Protein AF-A0A1G3T162-F1 (afdb_monomer)

Foldseek 3Di:
DVLVVLLVVLLVVLLVVLLVCLVVDDADPVLCCLCVHDDAPLNVQLVVLCVVVNPDSCSNQVSLLVLLSLLLVLQLLLLVVQDPDSVLSSVLSNLQSPFQQSSCSSRHSDLLSVLLNLVSVLSSCCVPPNLVSLVCLVVNLRHDLLCLLLLVLQLVVCVVVVPVSSNVSSVVSNVVSCVVPPDPQDDAQDQQLVVLLVVLCNRNPVLRSVLLVVLLVVCVVVVVDDSLSSSLVSLVVVQNVSNRGDDGPSSSSVSSSSSCSSSSSSVLCVVQVVDDPVVNVVVVCSVVVD

pLDDT: mean 91.35, std 11.3, range [39.44, 98.75]

Nearest PDB structures (foldseek):
  6p2r-assembly1_A  TM=5.189E-01  e=2.255E-01  Saccharomyces cerevisiae W303

Structure (mmCIF, N/CA/C/O backbone):
data_AF-A0A1G3T162-F1
#
_entry.id   AF-A0A1G3T162-F1
#
loop_
_atom_site.group_PDB
_atom_site.id
_atom_site.type_symbol
_atom_site.label_atom_id
_atom_site.label_alt_id
_atom_site.label_comp_id
_atom_site.label_asym_id
_atom_site.label_entity_id
_atom_site.label_seq_id
_atom_site.pdbx_PDB_ins_code
_atom_site.Cartn_x
_atom_site.Cartn_y
_atom_site.Cartn_z
_atom_site.occupancy
_atom_site.B_iso_or_equiv
_atom_site.auth_seq_id
_atom_site.auth_comp_id
_atom_site.auth_asym_id
_atom_site.auth_atom_id
_atom_site.pdbx_PDB_model_num
ATOM 1 N N . MET A 1 1 ? -21.144 15.070 -3.870 1.00 70.62 1 MET A N 1
ATOM 2 C CA . MET A 1 1 ? -20.733 15.244 -5.290 1.00 70.62 1 MET A CA 1
ATOM 3 C C . MET A 1 1 ? -19.394 15.955 -5.385 1.00 70.62 1 MET A C 1
ATOM 5 O O . MET A 1 1 ? -18.506 15.427 -6.039 1.00 70.62 1 MET A O 1
ATOM 9 N N . ARG A 1 2 ? -19.216 17.078 -4.678 1.00 90.44 2 ARG A N 1
ATOM 10 C CA . ARG A 1 2 ? -17.951 17.824 -4.607 1.00 90.44 2 ARG A CA 1
ATOM 11 C C . ARG A 1 2 ? -16.734 16.952 -4.274 1.00 90.44 2 ARG A C 1
ATOM 13 O O . ARG A 1 2 ? -15.713 17.057 -4.932 1.00 90.44 2 ARG A O 1
ATOM 20 N N . GLU A 1 3 ? -16.851 16.053 -3.304 1.00 89.00 3 GLU A N 1
ATOM 21 C CA . GLU A 1 3 ? -15.740 15.223 -2.826 1.00 89.00 3 GLU A CA 1
ATOM 22 C C . GLU A 1 3 ? -15.302 14.190 -3.873 1.00 89.00 3 GLU A C 1
ATOM 24 O O . GLU A 1 3 ? -14.113 13.947 -4.031 1.00 89.00 3 GLU A O 1
ATOM 29 N N . LYS A 1 4 ? -16.244 13.639 -4.650 1.00 90.75 4 LYS A N 1
ATOM 30 C CA . LYS A 1 4 ? -15.926 12.744 -5.774 1.00 90.75 4 LYS A CA 1
ATOM 31 C C . LYS A 1 4 ? -15.199 13.493 -6.892 1.00 90.75 4 LYS A C 1
ATOM 33 O O . LYS A 1 4 ? -14.240 12.968 -7.435 1.00 90.75 4 LYS A O 1
ATOM 38 N N . VAL A 1 5 ? -15.622 14.725 -7.191 1.00 93.75 5 VAL A N 1
ATOM 39 C CA . VAL A 1 5 ? -14.946 15.587 -8.175 1.00 93.75 5 VAL A CA 1
ATOM 40 C C . VAL A 1 5 ? -13.524 15.909 -7.718 1.00 93.75 5 VAL A C 1
ATOM 42 O O . VAL A 1 5 ? -12.590 15.755 -8.494 1.00 93.75 5 VAL A O 1
ATOM 45 N N . LEU A 1 6 ? -13.338 16.281 -6.447 1.00 95.12 6 LEU A N 1
ATOM 46 C CA . LEU A 1 6 ? -12.007 16.518 -5.882 1.00 95.12 6 LEU A CA 1
ATOM 47 C C . LEU A 1 6 ? -11.124 15.267 -5.948 1.00 95.12 6 LEU A C 1
ATOM 49 O O . LEU A 1 6 ? -9.958 15.376 -6.305 1.00 95.12 6 LEU A O 1
ATOM 53 N N . PHE A 1 7 ? -11.674 14.086 -5.660 1.00 95.75 7 PHE A N 1
ATOM 54 C CA . PHE A 1 7 ? -10.942 12.828 -5.806 1.00 95.75 7 PHE A CA 1
ATOM 55 C C . PHE A 1 7 ? -10.482 12.591 -7.250 1.00 95.75 7 PHE A C 1
ATOM 57 O O . PHE A 1 7 ? -9.310 12.301 -7.479 1.00 95.75 7 PHE A O 1
ATOM 64 N N . SER A 1 8 ? -11.378 12.778 -8.226 1.00 95.50 8 SER A N 1
ATOM 65 C CA . SER A 1 8 ? -11.040 12.670 -9.650 1.00 95.50 8 SER A CA 1
ATOM 66 C C . SER A 1 8 ? -9.969 13.679 -10.069 1.00 95.50 8 SER A C 1
ATOM 68 O O . SER A 1 8 ? -9.093 13.333 -10.853 1.00 95.50 8 SER A O 1
ATOM 70 N N . ILE A 1 9 ? -10.002 14.902 -9.528 1.00 95.88 9 ILE A N 1
ATOM 71 C CA . ILE A 1 9 ? -8.973 15.921 -9.776 1.00 95.88 9 ILE A CA 1
ATOM 72 C C . ILE A 1 9 ? -7.623 15.478 -9.198 1.00 95.88 9 ILE A C 1
ATOM 74 O O . ILE A 1 9 ? -6.621 15.575 -9.897 1.00 95.88 9 ILE A O 1
ATOM 78 N N . ILE A 1 10 ? -7.585 14.958 -7.964 1.00 95.50 10 ILE A N 1
ATOM 79 C CA . ILE A 1 10 ? -6.348 14.455 -7.339 1.00 95.50 10 ILE A CA 1
ATOM 80 C C . ILE A 1 10 ? -5.731 13.344 -8.195 1.00 95.50 10 ILE A C 1
ATOM 82 O O . ILE A 1 10 ? -4.548 13.414 -8.522 1.00 95.50 10 ILE A O 1
ATOM 86 N N . ILE A 1 11 ? -6.535 12.358 -8.602 1.00 96.69 11 ILE A N 1
ATOM 87 C CA . ILE A 1 11 ? -6.085 11.265 -9.474 1.00 96.69 11 ILE A CA 1
ATOM 88 C C . ILE A 1 11 ? -5.614 11.793 -10.831 1.00 96.69 11 ILE A C 1
ATOM 90 O O . ILE A 1 11 ? -4.551 11.396 -11.296 1.00 96.69 11 ILE A O 1
ATOM 94 N N . GLY A 1 12 ? -6.372 12.696 -11.459 1.00 97.06 12 GLY A N 1
ATOM 95 C CA . GLY A 1 12 ? -6.036 13.247 -12.771 1.00 97.06 12 GLY A CA 1
ATOM 96 C C . GLY A 1 12 ? -4.735 14.048 -12.755 1.00 97.06 12 GLY A C 1
ATOM 97 O O . GLY A 1 12 ? -3.873 13.835 -13.603 1.00 97.06 12 GLY A O 1
ATOM 98 N N . ILE A 1 13 ? -4.553 14.919 -11.758 1.00 96.81 13 ILE A N 1
ATOM 99 C CA . ILE A 1 13 ? -3.304 15.670 -11.574 1.00 96.81 13 ILE A CA 1
ATOM 100 C C . ILE A 1 13 ? -2.146 14.710 -11.308 1.00 96.81 13 ILE A C 1
ATOM 102 O O . ILE A 1 13 ? -1.091 14.850 -11.920 1.00 96.81 13 ILE A O 1
ATOM 106 N N . ASN A 1 14 ? -2.330 13.717 -10.434 1.00 97.31 14 ASN A N 1
ATOM 107 C CA . ASN A 1 14 ? -1.278 12.752 -10.143 1.00 97.31 14 ASN A CA 1
ATOM 108 C C . ASN A 1 14 ? -0.879 11.941 -11.378 1.00 97.31 14 ASN A C 1
ATOM 110 O O . ASN A 1 14 ? 0.310 11.805 -11.645 1.00 97.31 14 ASN A O 1
ATOM 114 N N . PHE A 1 15 ? -1.850 11.477 -12.162 1.00 97.44 15 PHE A N 1
ATOM 115 C CA . PHE A 1 15 ? -1.602 10.797 -13.428 1.00 97.44 15 PHE A CA 1
ATOM 116 C C . PHE A 1 15 ? -0.780 11.661 -14.392 1.00 97.44 15 PHE A C 1
ATOM 118 O O . PHE A 1 15 ? 0.225 11.194 -14.923 1.00 97.44 15 PHE A O 1
ATOM 125 N N . LEU A 1 16 ? -1.151 12.934 -14.569 1.00 96.62 16 LEU A N 1
ATOM 126 C CA . LEU A 1 16 ? -0.404 13.861 -15.424 1.00 96.62 16 LEU A CA 1
ATOM 127 C C . LEU A 1 16 ? 1.028 14.077 -14.922 1.00 96.62 16 LEU A C 1
ATOM 129 O O . LEU A 1 16 ? 1.960 14.043 -15.720 1.00 96.62 16 LEU A O 1
ATOM 133 N N . ILE A 1 17 ? 1.220 14.254 -13.612 1.00 95.62 17 ILE A N 1
ATOM 134 C CA . ILE A 1 17 ? 2.557 14.393 -13.016 1.00 95.62 17 ILE A CA 1
ATOM 135 C C . ILE A 1 17 ? 3.400 13.142 -13.287 1.00 95.62 17 ILE A C 1
ATOM 137 O O . ILE A 1 17 ? 4.549 13.271 -13.703 1.00 95.62 17 ILE A O 1
ATOM 141 N N . LEU A 1 18 ? 2.837 11.945 -13.095 1.00 96.38 18 LEU A N 1
ATOM 142 C CA . LEU A 1 18 ? 3.544 10.689 -13.347 1.00 96.38 18 LEU A CA 1
ATOM 143 C C . LEU A 1 18 ? 3.932 10.550 -14.825 1.00 96.38 18 LEU A C 1
ATOM 145 O O . LEU A 1 18 ? 5.074 10.211 -15.115 1.00 96.38 18 LEU A O 1
ATOM 149 N N . LEU A 1 19 ? 3.037 10.891 -15.759 1.00 95.12 19 LEU A N 1
ATOM 150 C CA . LEU A 1 19 ? 3.347 10.875 -17.193 1.00 95.12 19 LEU A CA 1
ATOM 151 C C . LEU A 1 19 ? 4.474 11.841 -17.575 1.00 95.12 19 LEU A C 1
ATOM 153 O O . LEU A 1 19 ? 5.303 11.513 -18.424 1.00 95.12 19 LEU A O 1
ATOM 157 N N . LEU A 1 20 ? 4.514 13.027 -16.964 1.00 94.56 20 LEU A N 1
ATOM 158 C CA . LEU A 1 20 ? 5.577 14.003 -17.208 1.00 94.56 20 LEU A CA 1
ATOM 159 C C . LEU A 1 20 ? 6.932 13.513 -16.679 1.00 94.56 20 LEU A C 1
ATOM 161 O O . LEU A 1 20 ? 7.959 13.781 -17.296 1.00 94.56 20 LEU A O 1
ATOM 165 N N . GLN A 1 21 ? 6.945 12.761 -15.574 1.00 94.62 21 GLN A N 1
ATOM 166 C CA . GLN A 1 21 ? 8.178 12.242 -14.973 1.00 94.62 21 GLN A CA 1
ATOM 167 C C . GLN A 1 21 ? 8.829 11.104 -15.775 1.00 94.62 21 GLN A C 1
ATOM 169 O O . GLN A 1 21 ? 10.029 10.882 -15.624 1.00 94.62 21 GLN A O 1
ATOM 174 N N . ILE A 1 22 ? 8.094 10.433 -16.671 1.00 93.94 22 ILE A N 1
ATOM 175 C CA . ILE A 1 22 ? 8.632 9.347 -17.513 1.00 93.94 22 ILE A CA 1
ATOM 176 C C . ILE A 1 22 ? 9.827 9.816 -18.352 1.00 93.94 22 ILE A C 1
ATOM 178 O O . ILE A 1 22 ? 10.798 9.080 -18.486 1.00 93.94 22 ILE A O 1
ATOM 182 N N . GLN A 1 23 ? 9.794 11.048 -18.869 1.00 85.62 23 GLN A N 1
ATOM 183 C CA . GLN A 1 23 ? 10.818 11.566 -19.790 1.00 85.62 23 GLN A CA 1
ATOM 184 C C . GLN A 1 23 ? 12.228 11.626 -19.183 1.00 85.62 23 GLN A C 1
ATOM 186 O O . GLN A 1 23 ? 13.209 11.685 -19.919 1.00 85.62 23 GLN A O 1
ATOM 191 N N . GLY A 1 24 ? 12.341 11.628 -17.852 1.00 81.38 24 GLY A N 1
ATOM 192 C CA . GLY A 1 24 ? 13.623 11.658 -17.147 1.00 81.38 24 GLY A CA 1
ATOM 193 C C . GLY A 1 24 ? 14.178 10.282 -16.769 1.00 81.38 24 GLY A C 1
ATOM 194 O O . GLY A 1 24 ? 15.228 10.227 -16.131 1.00 81.38 24 GLY A O 1
ATOM 195 N N . LEU A 1 25 ? 13.487 9.185 -17.097 1.00 86.62 25 LEU A N 1
ATOM 196 C CA . LEU A 1 25 ? 13.787 7.852 -16.570 1.00 86.62 25 LEU A CA 1
ATOM 197 C C . LEU A 1 25 ? 14.200 6.881 -17.676 1.00 86.62 25 LEU A C 1
ATOM 199 O O . LEU A 1 25 ? 13.361 6.389 -18.423 1.00 86.62 25 LEU A O 1
ATOM 203 N N . SER A 1 26 ? 15.485 6.531 -17.701 1.00 85.44 26 SER A N 1
ATOM 204 C CA . SER A 1 26 ? 15.980 5.403 -18.497 1.00 85.44 26 SER A CA 1
ATOM 205 C C . SER A 1 26 ? 15.708 4.067 -17.801 1.00 85.44 26 SER A C 1
ATOM 207 O O . SER A 1 26 ? 15.474 4.026 -16.591 1.00 85.44 26 SER A O 1
ATOM 209 N N . ILE A 1 27 ? 15.724 2.973 -18.568 1.00 88.38 27 ILE A N 1
ATOM 210 C CA . ILE A 1 27 ? 15.566 1.622 -18.023 1.00 88.38 27 ILE A CA 1
ATOM 211 C C . ILE A 1 27 ? 16.782 1.232 -17.170 1.00 88.38 27 ILE A C 1
ATOM 213 O O . ILE A 1 27 ? 17.927 1.245 -17.631 1.00 88.38 27 ILE A O 1
ATOM 217 N N . GLY A 1 28 ? 16.531 0.887 -15.910 1.00 88.88 28 GLY A N 1
ATOM 218 C C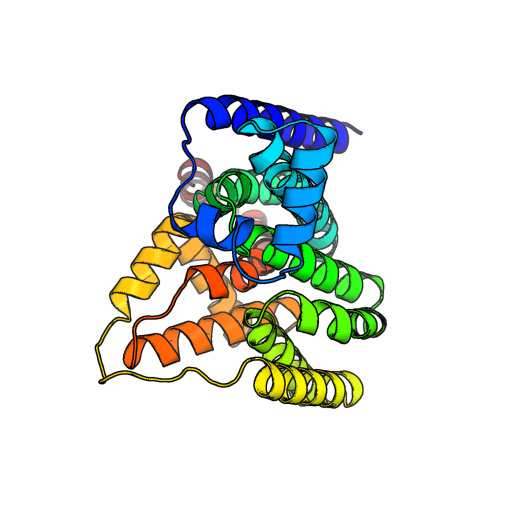A . GLY A 1 28 ? 17.550 0.391 -14.990 1.00 88.88 28 GLY A CA 1
ATOM 219 C C . GLY A 1 28 ? 17.873 -1.092 -15.192 1.00 88.88 28 GLY A C 1
ATOM 220 O O . GLY A 1 28 ? 17.107 -1.847 -15.787 1.00 88.88 28 GLY A O 1
ATOM 221 N N . TYR A 1 29 ? 18.994 -1.540 -14.621 1.00 90.69 29 TYR A N 1
ATOM 222 C CA . TYR A 1 29 ? 19.400 -2.952 -14.660 1.00 90.69 29 TYR A CA 1
ATOM 223 C C . TYR A 1 29 ? 18.341 -3.892 -14.057 1.00 90.69 29 TYR A C 1
ATOM 225 O O . TYR A 1 29 ? 17.996 -4.897 -14.668 1.00 90.69 29 TYR A O 1
ATOM 233 N N . HIS A 1 30 ? 17.778 -3.539 -12.896 1.00 89.62 30 HIS A N 1
ATOM 234 C CA . HIS A 1 30 ? 16.724 -4.324 -12.231 1.00 89.62 30 HIS A CA 1
ATOM 235 C C . HIS A 1 30 ? 15.448 -4.425 -13.079 1.00 89.62 30 HIS A C 1
ATOM 237 O O . HIS A 1 30 ? 14.881 -5.500 -13.244 1.00 89.62 30 HIS A O 1
ATOM 243 N N . GLU A 1 31 ? 15.040 -3.318 -13.701 1.00 92.44 31 GLU A N 1
ATOM 244 C CA . GLU A 1 31 ? 13.872 -3.275 -14.589 1.00 92.44 31 GLU A CA 1
ATOM 245 C C . GLU A 1 31 ? 14.080 -4.163 -15.823 1.00 92.44 31 GLU A C 1
ATOM 247 O O . GLU A 1 31 ? 13.175 -4.882 -16.246 1.00 92.44 31 GLU A O 1
ATOM 252 N N . ALA A 1 32 ? 15.298 -4.158 -16.374 1.00 92.19 32 ALA A N 1
ATOM 253 C CA . ALA A 1 32 ? 15.676 -5.028 -17.479 1.00 92.19 32 ALA A CA 1
ATOM 254 C C . ALA A 1 32 ? 15.670 -6.511 -17.075 1.00 92.19 32 ALA A C 1
ATOM 256 O O . ALA A 1 32 ? 15.249 -7.346 -17.872 1.00 92.19 32 ALA A O 1
ATOM 257 N N . GLN A 1 33 ? 16.078 -6.853 -15.849 1.00 93.44 33 GLN A N 1
ATOM 258 C CA . GLN A 1 33 ? 15.981 -8.227 -15.345 1.00 93.44 33 GLN A CA 1
ATOM 259 C C . GLN A 1 33 ? 14.529 -8.697 -15.228 1.00 93.44 33 GLN A C 1
ATOM 261 O O . GLN A 1 33 ? 14.240 -9.834 -15.583 1.00 93.44 33 GLN A O 1
ATOM 266 N N . ILE A 1 34 ? 13.606 -7.833 -14.798 1.00 93.00 34 ILE A N 1
ATOM 267 C CA . ILE A 1 34 ? 12.173 -8.165 -14.766 1.00 93.00 34 ILE A CA 1
ATOM 268 C C . ILE A 1 34 ? 11.628 -8.338 -16.187 1.00 93.00 34 ILE A C 1
ATOM 270 O O . ILE A 1 34 ? 10.847 -9.251 -16.444 1.00 93.00 34 ILE A O 1
ATOM 274 N N . LEU A 1 35 ? 12.032 -7.472 -17.118 1.00 93.38 35 LEU A N 1
ATOM 275 C CA . LEU A 1 35 ? 11.518 -7.488 -18.485 1.00 93.38 35 LEU A CA 1
ATOM 276 C C . LEU A 1 35 ? 12.034 -8.680 -19.306 1.00 93.38 35 LEU A C 1
ATOM 278 O O . LEU A 1 35 ? 11.253 -9.321 -20.008 1.00 93.38 35 LEU A O 1
ATOM 282 N N . TYR A 1 36 ? 13.332 -8.974 -19.227 1.00 93.00 36 TYR A N 1
ATOM 283 C CA . TYR A 1 36 ? 14.006 -9.976 -20.063 1.00 93.00 36 TYR A CA 1
ATOM 284 C C . TYR A 1 36 ? 14.337 -11.285 -19.334 1.00 93.00 36 TYR A C 1
ATOM 286 O O . TYR A 1 36 ? 14.863 -12.203 -19.960 1.00 93.00 36 TYR A O 1
ATOM 294 N N . GLY A 1 37 ? 14.079 -11.360 -18.029 1.00 91.88 37 GLY A N 1
ATOM 295 C CA . GLY A 1 37 ? 14.325 -12.546 -17.216 1.00 91.88 37 GLY A CA 1
ATOM 296 C C . GLY A 1 37 ? 13.172 -13.547 -17.238 1.00 91.88 37 GLY A C 1
ATOM 297 O O . GLY A 1 37 ? 12.435 -13.673 -18.220 1.00 91.88 37 GLY A O 1
ATOM 298 N N . ASP A 1 38 ? 13.044 -14.271 -16.128 1.00 89.75 38 ASP A N 1
ATOM 299 C CA . ASP A 1 38 ? 12.064 -15.339 -15.964 1.00 89.75 38 ASP A CA 1
ATOM 300 C C . ASP A 1 38 ? 10.622 -14.825 -15.930 1.00 89.75 38 ASP A C 1
ATOM 302 O O . ASP A 1 38 ? 10.337 -13.679 -15.565 1.00 89.75 38 ASP A O 1
ATOM 306 N N . PHE A 1 39 ? 9.698 -15.730 -16.263 1.00 92.25 39 PHE A N 1
ATOM 307 C CA . PHE A 1 39 ? 8.272 -15.451 -16.216 1.00 92.25 39 PHE A CA 1
ATOM 308 C C . PHE A 1 39 ? 7.839 -14.960 -14.834 1.00 92.25 39 PHE A C 1
ATOM 310 O O . PHE A 1 39 ? 7.953 -15.669 -13.835 1.00 92.25 39 PHE A O 1
ATOM 317 N N . SER A 1 40 ? 7.248 -13.768 -14.808 1.00 92.00 40 SER A N 1
ATOM 318 C CA . SER A 1 40 ? 6.535 -13.240 -13.650 1.00 92.00 40 SER A CA 1
ATOM 319 C C . SER A 1 40 ? 5.215 -12.597 -14.083 1.00 92.00 40 SER A C 1
ATOM 321 O O . SER A 1 40 ? 5.102 -12.106 -15.213 1.00 92.00 40 SER A O 1
ATOM 323 N N . PRO A 1 41 ? 4.201 -12.537 -13.199 1.00 93.75 41 PRO A N 1
ATOM 324 C CA . PRO A 1 41 ? 2.957 -11.832 -13.502 1.00 93.75 41 PRO A CA 1
ATOM 325 C C . PRO A 1 41 ? 3.186 -10.371 -13.910 1.00 93.75 41 PRO A C 1
ATOM 327 O O . PRO A 1 41 ? 2.500 -9.862 -14.797 1.00 93.75 41 PRO A O 1
ATOM 330 N N . LEU A 1 42 ? 4.183 -9.710 -13.313 1.00 95.00 42 LEU A N 1
ATOM 331 C CA . LEU A 1 42 ? 4.569 -8.355 -13.690 1.00 95.00 42 LEU A CA 1
ATOM 332 C C . LEU A 1 42 ? 5.175 -8.300 -15.100 1.00 95.00 42 LEU A C 1
ATOM 334 O O . LEU A 1 42 ? 4.748 -7.471 -15.905 1.00 95.00 42 LEU A O 1
ATOM 338 N N . GLN A 1 43 ? 6.109 -9.198 -15.434 1.00 95.56 43 GLN A N 1
ATOM 339 C CA . GLN A 1 43 ? 6.681 -9.277 -16.783 1.00 95.56 43 GLN A CA 1
ATOM 340 C C . GLN A 1 43 ? 5.587 -9.481 -17.837 1.00 95.56 43 GLN A C 1
ATOM 342 O O . GLN A 1 43 ? 5.608 -8.831 -18.883 1.00 95.56 43 GLN A O 1
ATOM 347 N N . PHE A 1 44 ? 4.600 -10.338 -17.568 1.00 95.38 44 PHE A N 1
ATOM 348 C CA . PHE A 1 44 ? 3.480 -10.559 -18.483 1.00 95.38 44 PHE A CA 1
ATOM 349 C C . PHE A 1 44 ? 2.664 -9.278 -18.734 1.00 95.38 44 PHE A C 1
ATOM 351 O O . PHE A 1 44 ? 2.345 -8.959 -19.882 1.00 95.38 44 PHE A O 1
ATOM 358 N N . LEU A 1 45 ? 2.368 -8.504 -17.683 1.00 95.94 45 LEU A N 1
ATOM 359 C CA . LEU A 1 45 ? 1.664 -7.221 -17.813 1.00 95.94 45 LEU A CA 1
ATOM 360 C C . LEU A 1 45 ? 2.464 -6.211 -18.647 1.00 95.94 45 LEU A C 1
ATOM 362 O O . LEU A 1 45 ? 1.909 -5.535 -19.516 1.00 95.94 45 LEU A O 1
ATOM 366 N N . ILE A 1 46 ? 3.770 -6.127 -18.404 1.00 96.00 46 ILE A N 1
ATOM 367 C CA . ILE A 1 46 ? 4.651 -5.172 -19.078 1.00 96.00 46 ILE A CA 1
ATOM 368 C C . ILE A 1 46 ? 4.870 -5.551 -20.540 1.00 96.00 46 ILE A C 1
ATOM 370 O O . ILE A 1 46 ? 4.705 -4.712 -21.424 1.00 96.00 46 ILE A O 1
ATOM 374 N N . SER A 1 47 ? 5.195 -6.813 -20.814 1.00 95.69 47 SER A N 1
ATOM 375 C CA . SER A 1 47 ? 5.380 -7.319 -22.179 1.00 95.69 47 SER A CA 1
ATOM 376 C C . SER A 1 47 ? 4.114 -7.159 -23.020 1.00 95.69 47 SER A C 1
ATOM 378 O O . SER A 1 47 ? 4.204 -6.752 -24.177 1.00 95.69 47 SER A O 1
ATOM 380 N N . SER A 1 48 ? 2.933 -7.365 -22.426 1.00 95.69 48 SER A N 1
ATOM 381 C CA . SER A 1 48 ? 1.651 -7.076 -23.078 1.00 95.69 48 SER A CA 1
ATOM 382 C C . SER A 1 48 ? 1.529 -5.596 -23.452 1.00 95.69 48 SER A C 1
ATOM 384 O O . SER A 1 48 ? 1.159 -5.269 -24.577 1.00 95.69 48 SER A O 1
ATOM 386 N N . SER A 1 49 ? 1.887 -4.685 -22.544 1.00 96.81 49 SER A N 1
ATOM 387 C CA . SER A 1 49 ? 1.871 -3.243 -22.820 1.00 96.81 49 SER A CA 1
ATOM 388 C C . SER A 1 49 ? 2.830 -2.853 -23.947 1.00 96.81 49 SER A C 1
ATOM 390 O O . SER A 1 49 ? 2.430 -2.166 -24.886 1.00 96.81 49 SER A O 1
ATOM 392 N N . LEU A 1 50 ? 4.068 -3.351 -23.918 1.00 96.25 50 LEU A N 1
ATOM 393 C CA . LEU A 1 50 ? 5.061 -3.108 -24.972 1.00 96.25 50 LEU A CA 1
ATOM 394 C C . LEU A 1 50 ? 4.628 -3.687 -26.325 1.00 96.25 50 LEU A C 1
ATOM 396 O O . LEU A 1 50 ? 4.921 -3.103 -27.368 1.00 96.25 50 LEU A O 1
ATOM 400 N N . HIS A 1 51 ? 3.903 -4.807 -26.323 1.00 96.31 51 HIS A N 1
ATOM 401 C CA . HIS A 1 51 ? 3.349 -5.393 -27.540 1.00 96.31 51 HIS A CA 1
ATOM 402 C C . HIS A 1 51 ? 2.290 -4.487 -28.189 1.00 96.31 51 HIS A C 1
ATOM 404 O O . HIS A 1 51 ? 2.318 -4.297 -29.403 1.00 96.31 51 HIS A O 1
ATOM 410 N N . PHE A 1 52 ? 1.388 -3.894 -27.399 1.00 96.06 52 PHE A N 1
ATOM 411 C CA . PHE A 1 52 ? 0.309 -3.044 -27.923 1.00 96.06 52 PHE A CA 1
ATOM 412 C C . PHE A 1 52 ? 0.730 -1.595 -28.203 1.00 96.06 52 PHE A C 1
ATOM 414 O O . PHE A 1 52 ? 0.251 -0.998 -29.166 1.00 96.06 52 PHE A O 1
ATOM 421 N N . PHE A 1 53 ? 1.603 -1.018 -27.373 1.00 94.88 53 PHE A N 1
ATOM 422 C CA . PHE A 1 53 ? 1.973 0.405 -27.424 1.00 94.88 53 PHE A CA 1
ATOM 423 C C . PHE A 1 53 ? 3.387 0.660 -27.974 1.00 94.88 53 PHE A C 1
ATOM 425 O O . PHE A 1 53 ? 3.807 1.815 -28.084 1.00 94.88 53 PHE A O 1
ATOM 432 N N . GLY A 1 54 ? 4.109 -0.397 -28.351 1.00 93.75 54 GLY A N 1
ATOM 433 C CA . GLY A 1 54 ? 5.463 -0.336 -28.897 1.00 93.75 54 GLY A CA 1
ATOM 434 C C . GLY A 1 54 ? 6.560 -0.268 -27.831 1.00 93.75 54 GLY A C 1
ATOM 435 O O . GLY A 1 54 ? 6.309 -0.134 -26.638 1.00 93.75 54 GLY A O 1
ATOM 436 N N . GLN A 1 55 ? 7.813 -0.351 -28.282 1.00 91.75 55 GLN A N 1
ATOM 437 C CA . GLN A 1 55 ? 8.997 -0.340 -27.418 1.00 91.75 55 GLN A CA 1
ATOM 438 C C . GLN A 1 55 ? 9.401 1.100 -27.072 1.00 91.75 55 GLN A C 1
ATOM 440 O O . GLN A 1 55 ? 10.187 1.721 -27.785 1.00 91.75 55 GLN A O 1
ATOM 445 N N . ASN A 1 56 ? 8.817 1.659 -26.013 1.00 92.69 56 ASN A N 1
ATOM 446 C CA . ASN A 1 56 ? 9.140 2.996 -25.506 1.00 92.69 56 ASN A CA 1
ATOM 447 C C . ASN A 1 56 ? 8.913 3.095 -23.985 1.00 92.69 56 ASN A C 1
ATOM 449 O O . ASN A 1 56 ? 8.204 2.274 -23.399 1.00 92.69 56 ASN A O 1
ATOM 453 N N . ASP A 1 57 ? 9.482 4.127 -23.355 1.00 92.44 57 ASP A N 1
ATOM 45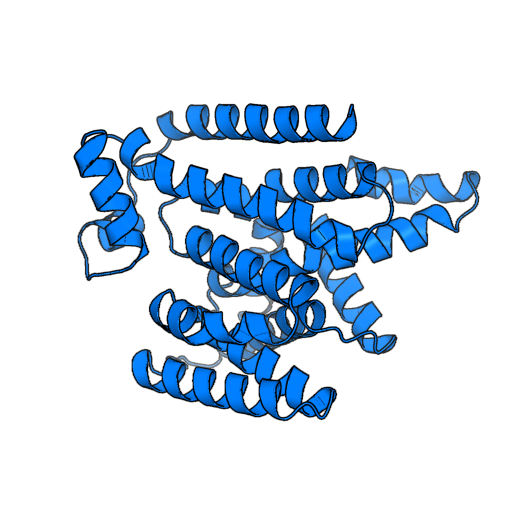4 C CA . ASP A 1 57 ? 9.434 4.309 -21.894 1.00 92.44 57 ASP A CA 1
ATOM 455 C C . ASP A 1 57 ? 8.009 4.510 -21.359 1.00 92.44 57 ASP A C 1
ATOM 457 O O . ASP A 1 57 ? 7.694 4.108 -20.238 1.00 92.44 57 ASP A O 1
ATOM 461 N N . TYR A 1 58 ? 7.110 5.082 -22.166 1.00 93.88 58 TYR A N 1
ATOM 462 C CA . TYR A 1 58 ? 5.703 5.217 -21.791 1.00 93.88 58 TYR A CA 1
ATOM 463 C C . TYR A 1 58 ? 5.022 3.851 -21.725 1.00 93.88 58 TYR A C 1
ATOM 465 O O . TYR A 1 58 ? 4.422 3.515 -20.708 1.00 93.88 58 TYR A O 1
ATOM 473 N N . ALA A 1 59 ? 5.152 3.037 -22.769 1.00 94.94 59 ALA A N 1
ATOM 474 C CA . ALA A 1 59 ? 4.588 1.693 -22.822 1.00 94.94 59 ALA A CA 1
ATOM 475 C C . ALA A 1 59 ? 5.135 0.788 -21.704 1.00 94.94 59 ALA A C 1
ATOM 477 O O . ALA A 1 59 ? 4.382 -0.012 -21.148 1.00 94.94 59 ALA A O 1
ATOM 478 N N . LEU A 1 60 ? 6.404 0.962 -21.323 1.00 94.88 60 LEU A N 1
ATOM 479 C CA . LEU A 1 60 ? 7.025 0.267 -20.193 1.00 94.88 60 LEU A CA 1
ATOM 480 C C . LEU A 1 60 ? 6.385 0.645 -18.844 1.00 94.88 60 LEU A C 1
ATOM 482 O O . LEU A 1 60 ? 6.152 -0.224 -18.004 1.00 94.88 60 LEU A O 1
ATOM 486 N N . ARG A 1 61 ? 6.091 1.936 -18.630 1.00 95.38 61 ARG A N 1
ATOM 487 C CA . ARG A 1 61 ? 5.691 2.487 -17.318 1.00 95.38 61 ARG A CA 1
ATOM 488 C C . ARG A 1 61 ? 4.184 2.656 -17.130 1.00 95.38 61 ARG A C 1
ATOM 490 O O . ARG A 1 61 ? 3.715 2.702 -15.995 1.00 95.38 61 ARG A O 1
ATOM 497 N N . VAL A 1 62 ? 3.397 2.693 -18.207 1.00 94.75 62 VAL A N 1
ATOM 498 C CA . VAL A 1 62 ? 1.925 2.765 -18.140 1.00 94.75 62 VAL A CA 1
ATOM 499 C C . VAL A 1 62 ? 1.321 1.657 -17.263 1.00 94.75 62 VAL A C 1
ATOM 501 O O . VAL A 1 62 ? 0.467 1.996 -16.445 1.00 94.75 62 VAL A O 1
ATOM 504 N N . PRO A 1 63 ? 1.756 0.380 -17.323 1.00 96.69 63 PRO A N 1
ATOM 505 C CA . PRO A 1 63 ? 1.268 -0.654 -16.408 1.00 96.69 63 PRO A CA 1
ATOM 506 C C . PRO A 1 63 ? 1.487 -0.304 -14.933 1.00 96.69 63 PRO A C 1
ATOM 508 O O . PRO A 1 63 ? 0.564 -0.449 -14.134 1.00 96.69 63 PRO A O 1
ATOM 511 N N . MET A 1 64 ? 2.664 0.226 -14.580 1.00 97.19 64 MET A N 1
ATOM 512 C CA . MET A 1 64 ? 2.984 0.640 -13.208 1.00 97.19 64 MET A CA 1
ATOM 513 C C . MET A 1 64 ? 2.098 1.798 -12.746 1.00 97.19 64 MET A C 1
ATOM 515 O O . MET A 1 64 ? 1.538 1.757 -11.650 1.00 97.19 64 MET A O 1
ATOM 519 N N . ILE A 1 65 ? 1.883 2.788 -13.615 1.00 97.69 65 ILE A N 1
ATOM 520 C CA . ILE A 1 65 ? 0.991 3.917 -13.332 1.00 97.69 65 ILE A CA 1
ATOM 521 C C . ILE A 1 65 ? -0.449 3.433 -13.159 1.00 97.69 65 ILE A C 1
ATOM 523 O O . ILE A 1 65 ? -1.127 3.857 -12.227 1.00 97.69 65 ILE A O 1
ATOM 527 N N . VAL A 1 66 ? -0.927 2.529 -14.016 1.00 97.69 66 VAL A N 1
ATOM 528 C CA . VAL A 1 66 ? -2.278 1.961 -13.913 1.00 97.69 66 VAL A CA 1
ATOM 529 C C . VAL A 1 66 ? -2.446 1.212 -12.592 1.00 97.69 66 VAL A C 1
ATOM 531 O O . VAL A 1 66 ? -3.430 1.456 -11.891 1.00 97.69 66 VAL A O 1
ATOM 534 N N . LEU A 1 67 ? -1.481 0.364 -12.216 1.00 98.25 67 LEU A N 1
ATOM 535 C CA . LEU A 1 67 ? -1.470 -0.306 -10.913 1.00 98.25 67 LEU A CA 1
ATOM 536 C C . LEU A 1 67 ? -1.556 0.726 -9.778 1.00 98.25 67 LEU A C 1
ATOM 538 O O . LEU A 1 67 ? -2.455 0.650 -8.942 1.00 98.25 67 LEU A O 1
ATOM 542 N N . HIS A 1 68 ? -0.713 1.754 -9.793 1.00 98.19 6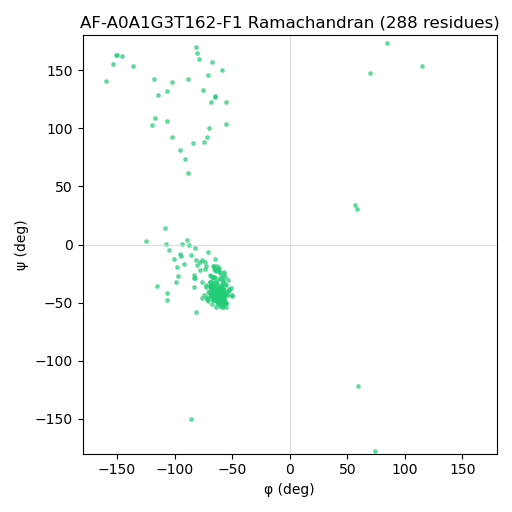8 HIS A N 1
ATOM 543 C CA . HIS A 1 68 ? -0.768 2.832 -8.804 1.00 98.19 68 HIS A CA 1
ATOM 544 C C . HIS A 1 68 ? -2.135 3.537 -8.753 1.00 98.19 68 HIS A C 1
ATOM 546 O O . HIS A 1 68 ? -2.705 3.726 -7.682 1.00 98.19 68 HIS A O 1
ATOM 552 N N . LEU A 1 69 ? -2.749 3.878 -9.886 1.00 98.25 69 LEU A N 1
ATOM 553 C CA . LEU A 1 69 ? -4.080 4.496 -9.865 1.00 98.25 69 LEU A CA 1
ATOM 554 C C . LEU A 1 69 ? -5.135 3.568 -9.240 1.00 98.25 69 LEU A C 1
ATOM 556 O O . LEU A 1 69 ? -5.986 4.027 -8.469 1.00 98.25 69 LEU A O 1
ATOM 560 N N . PHE A 1 70 ? -5.060 2.262 -9.510 1.00 98.38 70 PHE A N 1
ATOM 561 C CA . PHE A 1 70 ? -5.922 1.276 -8.861 1.00 98.38 70 PHE A CA 1
ATOM 562 C C . PHE A 1 70 ? -5.686 1.201 -7.349 1.00 98.38 70 PHE A C 1
ATOM 564 O O . PHE A 1 70 ? -6.664 1.137 -6.594 1.00 98.38 70 PHE A O 1
ATOM 571 N N . SER A 1 71 ? -4.438 1.261 -6.875 1.00 98.56 71 SER A N 1
ATOM 572 C CA . SER A 1 71 ? -4.161 1.261 -5.433 1.00 98.56 71 SER A CA 1
ATOM 573 C C . SER A 1 71 ? -4.720 2.511 -4.749 1.00 98.56 71 SER A C 1
ATOM 575 O O . SER A 1 71 ? -5.313 2.392 -3.675 1.00 98.56 71 SER A O 1
ATOM 577 N N . VAL A 1 72 ? -4.647 3.690 -5.379 1.00 98.50 72 VAL A N 1
ATOM 578 C CA . VAL A 1 72 ? -5.262 4.925 -4.851 1.00 98.50 72 VAL A CA 1
ATOM 579 C C . VAL A 1 72 ? -6.776 4.754 -4.684 1.00 98.50 72 VAL A C 1
ATOM 581 O O . VAL A 1 72 ? -7.336 5.096 -3.636 1.00 98.50 72 VAL A O 1
ATOM 584 N N . VAL A 1 73 ? -7.450 4.193 -5.693 1.00 98.44 73 VAL A N 1
ATOM 585 C CA . VAL A 1 73 ? -8.899 3.927 -5.652 1.00 98.44 73 VAL A CA 1
ATOM 586 C C . VAL A 1 73 ? -9.248 2.940 -4.539 1.00 98.44 73 VAL A C 1
ATOM 588 O O . VAL A 1 73 ? -10.177 3.193 -3.762 1.00 98.44 73 VAL A O 1
ATOM 591 N N . LEU A 1 74 ? -8.491 1.849 -4.419 1.00 98.69 74 LEU A N 1
ATOM 592 C CA . LEU A 1 74 ? -8.701 0.845 -3.379 1.00 98.69 74 LEU A CA 1
ATOM 593 C C . LEU A 1 74 ? -8.483 1.429 -1.982 1.00 98.69 74 LEU A C 1
ATOM 595 O O . LEU A 1 74 ? -9.338 1.246 -1.116 1.00 98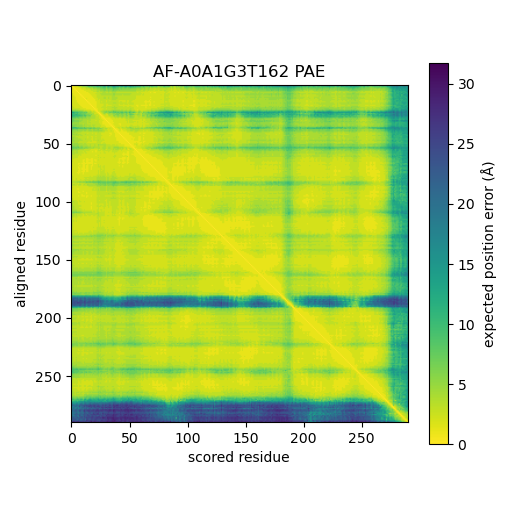.69 74 LEU A O 1
ATOM 599 N N . LEU A 1 75 ? -7.416 2.201 -1.761 1.00 98.50 75 LEU A N 1
ATOM 600 C CA . LEU A 1 75 ? -7.158 2.849 -0.473 1.00 98.50 75 LEU A CA 1
ATOM 601 C C . LEU A 1 75 ? -8.273 3.829 -0.098 1.00 98.50 75 LEU A C 1
ATOM 603 O O . LEU A 1 75 ? -8.744 3.840 1.045 1.00 98.50 75 LEU A O 1
ATOM 607 N N . TYR A 1 76 ? -8.747 4.626 -1.058 1.00 97.88 76 TYR A N 1
ATOM 608 C CA . TYR A 1 76 ? -9.875 5.531 -0.849 1.00 97.88 76 TYR A CA 1
ATOM 609 C C . TYR A 1 76 ? -11.158 4.770 -0.478 1.00 97.88 76 TYR A C 1
ATOM 611 O O . TYR A 1 76 ? -11.950 5.240 0.352 1.00 97.88 76 TYR A O 1
ATOM 619 N N . ALA A 1 77 ? -11.371 3.586 -1.059 1.00 97.88 77 ALA A N 1
ATOM 620 C CA . ALA A 1 77 ? -12.502 2.720 -0.746 1.00 97.88 77 ALA A CA 1
ATOM 621 C C . ALA A 1 77 ? -12.369 2.068 0.645 1.00 97.88 77 ALA A C 1
ATOM 623 O O . ALA A 1 77 ? -13.307 2.155 1.439 1.00 97.88 77 ALA A O 1
ATOM 624 N N . ILE A 1 78 ? -11.199 1.511 0.977 1.00 98.38 78 ILE A N 1
ATOM 625 C CA . ILE A 1 78 ? -10.855 0.957 2.302 1.00 98.38 78 ILE A CA 1
ATOM 626 C C . ILE A 1 78 ? -11.062 2.005 3.399 1.00 98.38 78 ILE A C 1
ATOM 628 O O . ILE A 1 78 ? -11.651 1.716 4.439 1.00 98.38 78 ILE A O 1
ATOM 632 N N . SER A 1 79 ? -10.646 3.249 3.145 1.00 97.31 79 SER A N 1
ATOM 633 C CA . SER A 1 79 ? -10.717 4.354 4.109 1.00 97.31 79 SER A CA 1
ATOM 634 C C . SER A 1 79 ? -12.131 4.625 4.629 1.00 97.31 79 SER A C 1
ATOM 636 O O . SER A 1 79 ? -12.284 5.116 5.746 1.00 97.31 79 SER A O 1
ATOM 638 N N . LYS A 1 80 ? -13.173 4.272 3.865 1.00 96.50 80 LYS A N 1
ATOM 639 C CA . LYS A 1 80 ? -14.578 4.414 4.283 1.00 96.50 80 LYS A CA 1
ATOM 640 C C . LYS A 1 80 ? -14.904 3.640 5.568 1.00 96.50 80 LYS A C 1
ATOM 642 O O . LYS A 1 80 ? -15.778 4.063 6.315 1.00 96.50 80 LYS A O 1
ATOM 647 N N . HIS A 1 81 ? -14.203 2.540 5.832 1.00 96.50 81 HIS A N 1
ATOM 648 C CA . HIS A 1 81 ? -14.404 1.718 7.032 1.00 96.50 81 HIS A CA 1
ATOM 649 C C . HIS A 1 81 ? -13.767 2.315 8.293 1.00 96.50 81 HIS A C 1
ATOM 651 O O . HIS A 1 81 ? -14.099 1.910 9.403 1.00 96.50 81 HIS A O 1
ATOM 657 N N . TYR A 1 82 ? -12.876 3.298 8.138 1.00 95.06 82 TYR A N 1
ATOM 658 C CA . TYR A 1 82 ? -12.061 3.829 9.233 1.00 95.06 82 TYR A CA 1
ATOM 659 C C . TYR A 1 82 ? -12.361 5.286 9.573 1.00 95.06 82 TYR A C 1
ATOM 661 O O . TYR A 1 82 ? -12.324 5.666 10.745 1.00 95.06 82 TYR A O 1
ATOM 669 N N . VAL A 1 83 ? -12.679 6.110 8.574 1.00 93.81 83 VAL A N 1
ATOM 670 C CA . VAL A 1 83 ? -12.971 7.534 8.768 1.00 93.81 83 VAL A CA 1
ATOM 671 C C . VAL A 1 83 ? -14.397 7.874 8.352 1.00 93.81 83 VAL A C 1
ATOM 673 O O . VAL A 1 83 ? -14.922 7.364 7.368 1.00 93.81 83 VAL A O 1
ATOM 676 N N . SER A 1 84 ? -15.027 8.770 9.112 1.00 88.50 84 SER A N 1
ATOM 677 C CA . SER A 1 84 ? -16.448 9.085 8.950 1.00 88.50 84 SER A CA 1
ATOM 678 C C . SER A 1 84 ? -16.749 10.109 7.857 1.00 88.50 84 SER A C 1
ATOM 680 O O . SER A 1 84 ? -17.842 10.081 7.298 1.00 88.50 84 SER A O 1
ATOM 682 N N . ARG A 1 85 ? -15.826 11.034 7.550 1.00 89.75 85 ARG A N 1
ATOM 683 C CA . ARG A 1 85 ? -16.061 12.078 6.539 1.00 89.75 85 ARG A CA 1
ATOM 684 C C . ARG A 1 85 ? -15.362 11.748 5.232 1.00 89.75 85 ARG A C 1
ATOM 686 O O . ARG A 1 85 ? -14.186 11.400 5.220 1.00 89.75 85 ARG A O 1
ATOM 693 N N . ASP A 1 86 ? -16.040 12.008 4.119 1.00 89.50 86 ASP A N 1
ATOM 694 C CA . ASP A 1 86 ? -15.443 11.873 2.786 1.00 89.50 86 ASP A CA 1
ATOM 695 C C . ASP A 1 86 ? -14.233 12.792 2.574 1.00 89.50 86 ASP A C 1
ATOM 697 O O . ASP A 1 86 ? -13.294 12.416 1.878 1.00 89.50 86 ASP A O 1
ATOM 701 N N . SER A 1 87 ? -14.198 13.953 3.239 1.00 90.19 87 SER A N 1
ATOM 702 C CA . SER A 1 87 ? -13.023 14.831 3.252 1.00 90.19 87 SER A CA 1
ATOM 703 C C . SER A 1 87 ? -11.787 14.153 3.842 1.00 90.19 87 SER A C 1
ATOM 705 O O . SER A 1 87 ? -10.684 14.366 3.361 1.00 90.19 87 SER A O 1
ATOM 707 N N . ASP A 1 88 ? -11.957 13.329 4.875 1.00 92.75 88 ASP A N 1
ATOM 708 C CA . ASP A 1 88 ? -10.849 12.642 5.545 1.00 92.75 88 ASP A CA 1
ATOM 709 C C . ASP A 1 88 ? -10.254 11.574 4.626 1.00 92.75 88 ASP A C 1
ATOM 711 O O . ASP A 1 88 ? -9.042 11.385 4.577 1.00 92.75 88 ASP A O 1
ATOM 715 N N . ARG A 1 89 ? -11.116 10.919 3.842 1.00 95.25 89 ARG A N 1
ATOM 716 C CA . ARG A 1 89 ? -10.717 9.943 2.823 1.00 95.25 89 ARG A CA 1
ATOM 717 C C . ARG A 1 89 ? -9.899 10.601 1.713 1.00 95.25 89 ARG A C 1
ATOM 719 O O . ARG A 1 89 ? -8.931 10.007 1.251 1.00 95.25 89 ARG A O 1
ATOM 726 N N . LEU A 1 90 ? -10.256 11.828 1.318 1.00 95.50 90 LEU A N 1
ATOM 727 C CA . LEU A 1 90 ? -9.463 12.618 0.367 1.00 95.50 90 LEU A CA 1
ATOM 728 C C . LEU A 1 90 ? -8.075 12.936 0.920 1.00 95.50 90 LEU A C 1
ATOM 730 O O . LEU A 1 90 ? -7.101 12.817 0.188 1.00 95.50 90 LEU A O 1
ATOM 734 N N . TRP A 1 91 ? -7.975 13.282 2.206 1.00 93.25 91 TRP A N 1
ATOM 735 C CA . TRP A 1 91 ? -6.682 13.516 2.851 1.00 93.25 91 TRP A CA 1
ATOM 736 C C . TRP A 1 91 ? -5.812 12.262 2.894 1.00 93.25 91 TRP A C 1
ATOM 738 O O . TRP A 1 91 ? -4.621 12.356 2.625 1.00 93.25 91 TRP A O 1
ATOM 748 N N . ILE A 1 92 ? -6.393 11.089 3.163 1.00 96.25 92 ILE A N 1
ATOM 749 C CA . ILE A 1 92 ? -5.655 9.816 3.121 1.00 96.25 92 ILE A CA 1
ATOM 750 C C . ILE A 1 92 ? -5.115 9.552 1.712 1.00 96.25 92 ILE A C 1
ATOM 752 O O . ILE A 1 92 ? -3.937 9.240 1.561 1.00 96.25 92 ILE A O 1
ATOM 756 N N . ALA A 1 93 ? -5.958 9.707 0.686 1.00 97.12 93 ALA A N 1
ATOM 757 C CA . ALA A 1 93 ? -5.545 9.541 -0.705 1.00 97.12 93 ALA A CA 1
ATOM 758 C C . ALA A 1 93 ? -4.452 10.544 -1.107 1.00 97.12 93 ALA A C 1
ATOM 760 O O . ALA A 1 93 ? -3.486 10.156 -1.755 1.00 97.12 93 ALA A O 1
ATOM 761 N N . LEU A 1 94 ? -4.576 11.808 -0.686 1.00 95.88 94 LEU A N 1
ATOM 762 C CA . LEU A 1 94 ? -3.576 12.839 -0.954 1.00 95.88 94 LEU A CA 1
ATOM 763 C C . LEU A 1 94 ? -2.235 12.505 -0.293 1.00 95.88 94 LEU A C 1
ATOM 765 O O . LEU A 1 94 ? -1.220 12.518 -0.978 1.00 95.88 94 LEU A O 1
ATOM 769 N N . ILE A 1 95 ? -2.233 12.152 0.998 1.00 95.69 95 ILE A N 1
ATOM 770 C CA . ILE A 1 95 ? -1.013 11.732 1.707 1.00 95.69 95 ILE A CA 1
ATOM 771 C C . ILE A 1 95 ? -0.370 10.560 0.970 1.00 95.69 95 ILE A C 1
ATOM 773 O O . ILE A 1 95 ? 0.810 10.628 0.659 1.00 95.69 95 ILE A O 1
ATOM 777 N N . TYR A 1 96 ? -1.149 9.524 0.645 1.00 97.75 96 TYR A N 1
ATOM 778 C CA . TYR A 1 96 ? -0.660 8.331 -0.044 1.00 97.75 96 TYR A CA 1
ATOM 779 C C . TYR A 1 96 ? -0.000 8.644 -1.391 1.00 97.75 96 TYR A C 1
ATOM 781 O O . TYR A 1 96 ? 1.100 8.170 -1.654 1.00 97.75 96 TYR A O 1
ATOM 789 N N . VAL A 1 97 ? -0.643 9.469 -2.221 1.00 97.25 97 VAL A N 1
ATOM 790 C CA . VAL A 1 97 ? -0.121 9.870 -3.536 1.00 97.25 97 VAL A CA 1
ATOM 791 C C . VAL A 1 97 ? 1.157 10.708 -3.434 1.00 97.25 97 VAL A C 1
ATOM 793 O O . VAL A 1 97 ? 1.975 10.677 -4.348 1.00 97.25 97 VAL A O 1
ATOM 796 N N . LEU A 1 98 ? 1.338 11.448 -2.339 1.00 95.69 98 LEU A N 1
ATOM 797 C CA . LEU A 1 98 ? 2.526 12.270 -2.104 1.00 95.69 98 LEU A CA 1
ATOM 798 C C . LEU A 1 98 ? 3.689 11.491 -1.472 1.00 95.69 98 LEU A C 1
ATOM 800 O O . LEU A 1 98 ? 4.791 12.031 -1.378 1.00 95.69 98 LEU A O 1
ATOM 804 N N . LEU A 1 99 ? 3.479 10.241 -1.039 1.00 96.94 99 LEU A N 1
ATOM 805 C CA . LEU A 1 99 ? 4.540 9.449 -0.420 1.00 96.94 99 LEU A CA 1
ATOM 806 C C . LEU A 1 99 ? 5.660 9.146 -1.429 1.00 96.94 99 LEU A C 1
ATOM 808 O O . LEU A 1 99 ? 5.373 8.554 -2.473 1.00 96.94 99 LEU A O 1
ATOM 812 N N . PRO A 1 100 ? 6.937 9.442 -1.106 1.00 95.88 100 PRO A N 1
ATOM 813 C CA . PRO A 1 100 ? 8.054 9.221 -2.028 1.00 95.88 100 PRO A CA 1
ATOM 814 C C . PRO A 1 100 ? 8.189 7.766 -2.491 1.00 95.88 100 PRO A C 1
ATOM 816 O O . PRO A 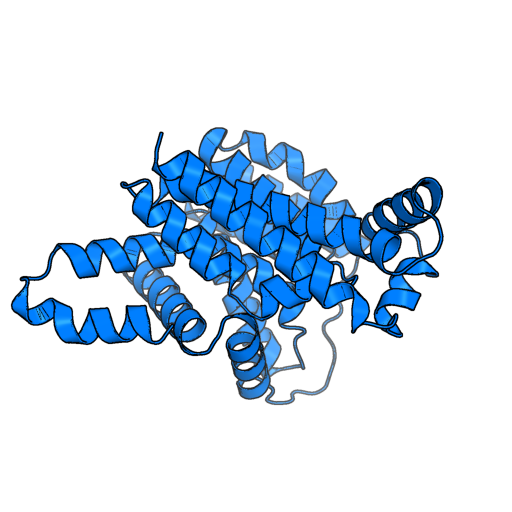1 100 ? 8.497 7.490 -3.647 1.00 95.88 100 PRO A O 1
ATOM 819 N N . GLY A 1 101 ? 7.942 6.807 -1.597 1.00 95.06 101 GLY A N 1
ATOM 820 C CA . GLY A 1 101 ? 7.996 5.390 -1.944 1.00 95.06 101 GLY A CA 1
ATOM 821 C C . GLY A 1 101 ? 6.865 4.953 -2.873 1.00 95.06 101 GLY A C 1
ATOM 822 O O . GLY A 1 101 ? 7.071 4.089 -3.719 1.00 95.06 101 GLY A O 1
ATOM 823 N N . VAL A 1 102 ? 5.687 5.569 -2.752 1.00 96.56 102 VAL A N 1
ATOM 824 C CA . VAL A 1 102 ? 4.527 5.264 -3.601 1.00 96.56 102 VAL A CA 1
ATOM 825 C C . VAL A 1 102 ? 4.721 5.854 -4.994 1.00 96.56 102 VAL A C 1
ATOM 827 O O . VAL A 1 102 ? 4.489 5.161 -5.980 1.00 96.56 102 VAL A O 1
ATOM 830 N N . THR A 1 103 ? 5.206 7.095 -5.094 1.00 95.44 103 THR A N 1
ATOM 831 C CA . THR A 1 103 ? 5.529 7.706 -6.393 1.00 95.44 103 THR A CA 1
ATOM 832 C C . THR A 1 103 ? 6.657 6.961 -7.102 1.00 95.44 103 THR A C 1
ATOM 834 O O . THR A 1 103 ? 6.566 6.737 -8.306 1.00 95.44 103 THR A O 1
ATOM 837 N N . SER A 1 104 ? 7.670 6.499 -6.361 1.00 94.06 104 SER A N 1
ATOM 838 C CA . SER A 1 104 ? 8.728 5.638 -6.902 1.00 94.06 104 SER A CA 1
ATOM 839 C C . SER A 1 104 ? 8.168 4.316 -7.445 1.00 94.06 104 SER A C 1
ATOM 841 O O . SER A 1 104 ? 8.422 3.977 -8.598 1.00 94.06 104 SER A O 1
ATOM 843 N N . ALA A 1 105 ? 7.322 3.619 -6.676 1.00 94.62 105 ALA A N 1
ATOM 844 C CA . ALA A 1 105 ? 6.688 2.365 -7.103 1.00 94.62 105 ALA A CA 1
ATOM 845 C C . ALA A 1 105 ? 5.714 2.528 -8.288 1.00 94.62 105 ALA A C 1
ATOM 847 O O . ALA A 1 105 ? 5.423 1.559 -8.984 1.00 94.62 105 ALA A O 1
ATOM 848 N N . ALA A 1 106 ? 5.196 3.739 -8.518 1.00 95.94 106 ALA A N 1
ATOM 849 C CA . ALA A 1 106 ? 4.348 4.051 -9.667 1.00 95.94 106 ALA A CA 1
ATOM 850 C C . ALA A 1 106 ? 5.142 4.247 -10.969 1.00 95.94 106 ALA A C 1
ATOM 852 O O . ALA A 1 106 ? 4.565 4.150 -12.052 1.00 95.94 106 ALA A O 1
ATOM 853 N N . LEU A 1 107 ? 6.438 4.558 -10.871 1.00 94.25 107 LEU A N 1
ATOM 854 C CA . LEU A 1 107 ? 7.291 4.868 -12.017 1.00 94.25 107 LEU A CA 1
ATOM 855 C C . LEU A 1 107 ? 8.265 3.744 -12.330 1.00 94.25 107 LEU A C 1
ATOM 857 O O . LEU A 1 107 ? 8.379 3.378 -13.497 1.00 94.25 107 LEU A O 1
ATOM 861 N N . VAL A 1 108 ? 8.957 3.219 -11.320 1.00 93.56 108 VAL A N 1
ATOM 862 C CA . VAL A 1 108 ? 9.953 2.154 -11.466 1.00 93.56 108 VAL A CA 1
ATOM 863 C C . VAL A 1 108 ? 9.246 0.822 -11.685 1.00 93.56 108 VAL A C 1
ATOM 865 O O . VAL A 1 108 ? 8.315 0.476 -10.961 1.00 93.56 108 VAL A O 1
ATOM 868 N N . VAL A 1 109 ? 9.707 0.067 -12.677 1.00 93.56 109 VAL A N 1
ATOM 869 C CA . VAL A 1 109 ? 9.286 -1.308 -12.928 1.00 93.56 109 VAL A CA 1
ATOM 870 C C . VAL A 1 109 ? 9.840 -2.192 -11.817 1.00 93.56 109 VAL A C 1
ATOM 872 O O . VAL A 1 109 ? 11.013 -2.555 -11.807 1.00 93.56 109 VAL A O 1
ATOM 875 N N . ASP A 1 110 ? 8.976 -2.505 -10.861 1.00 92.12 110 ASP A N 1
ATOM 876 C CA . ASP A 1 110 ? 9.275 -3.367 -9.726 1.00 92.12 110 ASP A CA 1
ATOM 877 C C . ASP A 1 110 ? 7.998 -4.048 -9.211 1.00 92.12 110 ASP A C 1
ATOM 879 O O . ASP A 1 110 ? 6.886 -3.532 -9.378 1.00 92.12 110 ASP A O 1
ATOM 883 N N . ASN A 1 111 ? 8.141 -5.197 -8.546 1.00 92.44 111 ASN A N 1
ATOM 884 C CA . ASN A 1 111 ? 7.000 -5.942 -8.006 1.00 92.44 111 ASN A CA 1
ATOM 885 C C . ASN A 1 111 ? 6.219 -5.163 -6.939 1.00 92.44 111 ASN A C 1
ATOM 887 O O . ASN A 1 111 ? 5.032 -5.445 -6.743 1.00 92.44 111 ASN A O 1
ATOM 891 N N . ALA A 1 112 ? 6.819 -4.150 -6.297 1.00 93.31 112 ALA A N 1
ATOM 892 C CA . ALA A 1 112 ? 6.159 -3.342 -5.274 1.00 93.31 112 ALA A CA 1
ATOM 893 C C . ALA A 1 112 ? 4.785 -2.805 -5.715 1.00 93.31 112 ALA A C 1
ATOM 895 O O . ALA A 1 112 ? 3.822 -2.901 -4.952 1.00 93.31 112 ALA A O 1
ATOM 896 N N . GLY A 1 113 ? 4.650 -2.294 -6.946 1.00 94.56 113 GLY A N 1
ATOM 897 C CA . GLY A 1 113 ? 3.371 -1.771 -7.446 1.00 94.56 113 GLY A CA 1
ATOM 898 C C . GLY A 1 113 ? 2.274 -2.843 -7.508 1.00 94.56 113 GLY A C 1
ATOM 899 O O . GLY A 1 113 ? 1.146 -2.620 -7.054 1.00 94.56 113 GLY A O 1
ATOM 900 N N . LEU A 1 114 ? 2.618 -4.038 -7.997 1.00 96.50 114 LEU A N 1
ATOM 901 C CA . LEU A 1 114 ? 1.696 -5.171 -8.091 1.00 96.50 114 LEU A CA 1
ATOM 902 C C . LEU A 1 114 ? 1.336 -5.730 -6.705 1.00 96.50 114 LEU A C 1
ATOM 904 O O . LEU A 1 114 ? 0.165 -6.039 -6.450 1.00 96.50 114 LEU A O 1
ATOM 908 N N . VAL A 1 115 ? 2.312 -5.798 -5.793 1.00 97.50 115 VAL A N 1
ATOM 909 C CA . VAL A 1 115 ? 2.104 -6.208 -4.396 1.00 97.50 115 VAL A CA 1
ATOM 910 C C . VAL A 1 115 ? 1.154 -5.243 -3.687 1.00 97.50 115 VAL A C 1
ATOM 912 O O . VAL A 1 115 ? 0.197 -5.692 -3.055 1.00 97.50 115 VAL A O 1
ATOM 915 N N . ILE A 1 116 ? 1.355 -3.928 -3.827 1.00 98.31 116 ILE A N 1
ATOM 916 C CA . ILE A 1 116 ? 0.506 -2.901 -3.203 1.00 98.31 116 ILE A CA 1
ATOM 917 C C . ILE A 1 116 ? -0.950 -3.041 -3.658 1.00 98.31 116 ILE A C 1
ATOM 919 O O . ILE A 1 116 ? -1.847 -3.115 -2.814 1.00 98.31 116 ILE A O 1
ATOM 923 N N . VAL A 1 117 ? -1.205 -3.100 -4.970 1.00 98.31 117 VAL A N 1
ATOM 924 C CA . VAL A 1 117 ? -2.574 -3.226 -5.503 1.00 98.31 117 VAL A CA 1
ATOM 925 C C . VAL A 1 117 ? -3.234 -4.507 -5.026 1.00 98.31 117 VAL A C 1
ATOM 927 O O . VAL A 1 117 ? -4.375 -4.473 -4.566 1.00 98.31 117 VAL A O 1
ATOM 930 N N . SER A 1 118 ? -2.524 -5.629 -5.105 1.00 98.31 118 SER A N 1
ATOM 931 C CA . SER A 1 118 ? -3.075 -6.938 -4.754 1.00 98.31 118 SER A CA 1
ATOM 932 C C . SER A 1 118 ? -3.346 -7.049 -3.250 1.00 98.31 118 SER A C 1
ATOM 934 O O . SER A 1 118 ? -4.384 -7.575 -2.838 1.00 98.31 118 SER A O 1
ATOM 936 N N . LEU A 1 119 ? -2.479 -6.467 -2.416 1.00 98.56 119 LEU A N 1
ATOM 937 C CA . LEU A 1 119 ? -2.687 -6.364 -0.975 1.00 98.56 119 LEU A CA 1
ATOM 938 C C . LEU A 1 119 ? -3.871 -5.451 -0.629 1.00 98.56 119 LEU A C 1
ATOM 940 O O . LEU A 1 119 ? -4.686 -5.786 0.233 1.00 98.56 119 LEU A O 1
ATOM 944 N N . PHE A 1 120 ? -3.994 -4.302 -1.293 1.00 98.75 120 PHE A N 1
ATOM 945 C CA . PHE A 1 120 ? -5.121 -3.395 -1.079 1.00 98.75 120 PHE A CA 1
ATOM 946 C C . PHE A 1 120 ? -6.426 -4.026 -1.566 1.00 98.75 120 PHE A C 1
ATOM 948 O O . PHE A 1 120 ? -7.454 -3.883 -0.908 1.00 98.75 120 PHE A O 1
ATOM 955 N N . LEU A 1 121 ? -6.394 -4.790 -2.657 1.00 98.75 121 LEU A N 1
ATOM 956 C CA . LEU A 1 121 ? -7.539 -5.562 -3.122 1.00 98.75 121 LEU A CA 1
ATOM 957 C C . LEU A 1 121 ? -7.954 -6.592 -2.067 1.00 98.75 121 LEU A C 1
ATOM 959 O O . LEU A 1 121 ? -9.133 -6.649 -1.720 1.00 98.75 121 LEU A O 1
ATOM 963 N N . PHE A 1 122 ? -7.003 -7.337 -1.494 1.00 98.75 122 PHE A N 1
ATOM 964 C CA . PHE A 1 122 ? -7.279 -8.246 -0.380 1.00 98.75 122 PHE A CA 1
ATOM 965 C C . PHE A 1 122 ? -7.921 -7.514 0.809 1.00 98.75 122 PHE A C 1
ATOM 967 O O . PHE A 1 122 ? -8.976 -7.929 1.294 1.00 98.75 122 PHE A O 1
ATOM 974 N N . GLY A 1 123 ? -7.330 -6.399 1.253 1.00 98.56 123 GLY A N 1
ATOM 975 C CA . GLY A 1 123 ? -7.854 -5.598 2.363 1.00 98.56 123 GLY A CA 1
ATOM 976 C C . GLY A 1 123 ? -9.263 -5.063 2.092 1.00 98.56 123 GLY A C 1
ATOM 977 O O . GLY A 1 123 ? -10.142 -5.151 2.950 1.00 98.56 123 GLY A O 1
ATOM 978 N N . TYR A 1 124 ? -9.514 -4.575 0.876 1.00 98.69 124 TYR A N 1
ATOM 979 C CA . TYR A 1 124 ? -10.836 -4.139 0.436 1.00 98.69 124 TYR A CA 1
ATOM 980 C C . TYR A 1 124 ? -11.844 -5.293 0.450 1.00 98.69 124 TYR A C 1
ATOM 982 O O . TYR A 1 124 ? -12.931 -5.145 1.014 1.00 98.69 124 TYR A O 1
ATOM 990 N N . LEU A 1 125 ? -11.505 -6.448 -0.126 1.00 98.50 125 LEU A N 1
ATOM 991 C CA . LEU A 1 125 ? -12.397 -7.607 -0.134 1.00 98.50 125 LEU A CA 1
ATOM 992 C C . LEU A 1 125 ? -12.692 -8.091 1.285 1.00 98.50 125 LEU A C 1
ATOM 994 O O . LEU A 1 125 ? -13.839 -8.414 1.583 1.00 98.50 125 LEU A O 1
ATOM 998 N N . HIS A 1 126 ? -11.700 -8.096 2.175 1.00 98.12 126 HIS A N 1
ATOM 999 C CA . HIS A 1 126 ? -11.897 -8.509 3.561 1.00 98.12 126 HIS A CA 1
ATOM 1000 C C . HIS A 1 126 ? -12.872 -7.585 4.294 1.00 98.12 126 HIS A C 1
ATOM 1002 O O . HIS A 1 126 ? -13.792 -8.059 4.955 1.00 98.12 126 HIS A O 1
ATOM 1008 N N . LEU A 1 127 ? -12.725 -6.268 4.144 1.00 97.94 127 LEU A N 1
ATOM 1009 C CA . LEU A 1 127 ? -13.592 -5.316 4.839 1.00 97.94 127 LEU A CA 1
ATOM 1010 C C . LEU A 1 127 ? -15.039 -5.316 4.322 1.00 97.94 127 LEU A C 1
ATOM 1012 O O . LEU A 1 127 ? -15.947 -4.975 5.074 1.00 97.94 127 LEU A O 1
ATOM 1016 N N . ASN A 1 128 ? -15.276 -5.689 3.060 1.00 97.88 128 ASN A N 1
ATOM 1017 C CA . ASN A 1 128 ? -16.626 -5.696 2.478 1.00 97.88 128 ASN A CA 1
ATOM 1018 C C . ASN A 1 128 ? -17.288 -7.083 2.472 1.00 97.88 128 ASN A C 1
ATOM 1020 O O . ASN A 1 128 ? -18.506 -7.175 2.598 1.00 97.88 128 ASN A O 1
ATOM 1024 N N . TYR A 1 129 ? -16.505 -8.154 2.334 1.00 96.94 129 TYR A N 1
ATOM 1025 C CA . TYR A 1 129 ? -16.995 -9.525 2.152 1.00 96.94 129 TYR A CA 1
ATOM 1026 C C . TYR A 1 129 ? -16.445 -10.512 3.198 1.00 96.94 129 TYR A C 1
ATOM 1028 O O . TYR A 1 129 ? -16.739 -11.708 3.146 1.00 96.94 129 TYR A O 1
ATOM 1036 N N . GLY A 1 130 ? -15.652 -10.048 4.168 1.00 95.31 130 GLY A N 1
ATOM 1037 C CA . GLY A 1 130 ? -15.141 -10.861 5.270 1.00 95.31 130 GLY A CA 1
ATOM 1038 C C . GLY A 1 130 ? -14.305 -12.046 4.787 1.00 95.31 130 GLY A C 1
ATOM 1039 O O . GLY A 1 130 ? -13.305 -11.887 4.086 1.00 95.31 130 GLY A O 1
ATOM 1040 N N . ARG A 1 131 ? -14.732 -13.258 5.160 1.00 94.56 131 ARG A N 1
ATOM 1041 C CA . ARG A 1 131 ? -14.011 -14.511 4.877 1.00 94.56 131 ARG A CA 1
ATOM 1042 C C . ARG A 1 131 ? -13.884 -14.841 3.390 1.00 94.56 131 ARG A C 1
ATOM 1044 O O . ARG A 1 131 ? -12.973 -15.571 3.022 1.00 94.56 131 ARG A O 1
ATOM 1051 N N . TYR A 1 132 ? -14.758 -14.314 2.529 1.00 95.75 132 TYR A N 1
ATOM 1052 C CA . TYR A 1 132 ? -14.682 -14.591 1.089 1.00 95.75 132 TYR A CA 1
ATOM 1053 C C . TYR A 1 132 ? -13.412 -14.012 0.450 1.00 95.75 132 TYR A C 1
ATOM 1055 O O . TYR A 1 132 ? -12.953 -14.527 -0.566 1.00 95.75 132 TYR A O 1
ATOM 1063 N N . ALA A 1 133 ? -12.778 -13.021 1.087 1.00 97.31 133 ALA A N 1
ATOM 1064 C CA . ALA A 1 133 ? -11.473 -12.508 0.673 1.00 97.31 133 ALA A CA 1
ATOM 1065 C C . ALA A 1 133 ? -10.364 -13.573 0.697 1.00 97.31 133 ALA A C 1
ATOM 1067 O O . ALA A 1 133 ? -9.390 -13.461 -0.043 1.00 97.31 133 ALA A O 1
ATOM 1068 N N . LEU A 1 134 ? -10.520 -14.634 1.500 1.00 97.56 134 LEU A N 1
ATOM 1069 C CA . LEU A 1 134 ? -9.575 -15.752 1.554 1.00 97.56 134 LEU A CA 1
ATOM 1070 C C . LEU A 1 134 ? -9.523 -16.546 0.239 1.00 97.56 134 LEU A C 1
ATOM 1072 O O . LEU A 1 134 ? -8.535 -17.225 -0.024 1.00 97.56 134 LEU A O 1
ATOM 1076 N N . GLY A 1 135 ? -10.532 -16.416 -0.629 1.00 96.75 135 GLY A N 1
ATOM 1077 C CA . GLY A 1 135 ? -10.482 -16.973 -1.983 1.00 96.75 135 GLY A CA 1
ATOM 1078 C C . GLY A 1 135 ? -9.374 -16.369 -2.855 1.00 96.75 135 GLY A C 1
ATOM 1079 O O . GLY A 1 135 ? -8.982 -16.985 -3.839 1.00 96.75 135 GLY A O 1
ATOM 1080 N N . LEU A 1 136 ? -8.834 -15.200 -2.486 1.00 97.38 136 LEU A N 1
ATOM 1081 C CA . LEU A 1 136 ? -7.748 -14.540 -3.215 1.00 97.38 136 LEU A CA 1
ATOM 1082 C C . LEU A 1 136 ? -6.363 -15.132 -2.891 1.00 97.38 136 LEU A C 1
ATOM 1084 O O . LEU A 1 136 ? -5.427 -14.920 -3.655 1.00 97.38 136 LEU A O 1
ATOM 1088 N N . LEU A 1 137 ? -6.206 -15.883 -1.791 1.00 98.00 137 LEU A N 1
ATOM 1089 C CA . LEU A 1 137 ? -4.885 -16.351 -1.338 1.00 98.00 137 LEU A CA 1
ATOM 1090 C C . LEU A 1 137 ? -4.109 -17.166 -2.390 1.00 98.00 137 LEU A C 1
ATOM 1092 O O . LEU A 1 137 ? -2.927 -16.874 -2.558 1.00 98.00 137 LEU A O 1
ATOM 1096 N N . PRO A 1 138 ? -4.712 -18.113 -3.143 1.00 96.56 138 PRO A N 1
ATOM 1097 C CA . PRO A 1 138 ? -3.984 -18.852 -4.177 1.00 96.56 138 PRO A CA 1
ATOM 1098 C C . PRO A 1 138 ? -3.398 -17.942 -5.261 1.00 96.56 138 PRO A C 1
ATOM 1100 O O . PRO A 1 138 ? -2.288 -18.175 -5.726 1.00 96.56 138 PRO A O 1
ATOM 1103 N N . PHE A 1 139 ? -4.117 -16.878 -5.629 1.00 95.81 139 PHE A N 1
ATOM 1104 C CA . PHE A 1 139 ? -3.628 -15.889 -6.586 1.00 95.81 139 PHE A CA 1
ATOM 1105 C C . PHE A 1 139 ? -2.461 -15.080 -6.007 1.00 95.81 139 PHE A C 1
ATOM 1107 O O . PHE A 1 139 ? -1.463 -14.885 -6.689 1.00 95.81 139 PHE A O 1
ATOM 1114 N N . LEU A 1 140 ? -2.542 -14.671 -4.736 1.00 97.25 140 LEU A N 1
ATOM 1115 C CA . LEU A 1 140 ? -1.469 -13.918 -4.073 1.00 97.25 140 LEU A CA 1
ATOM 1116 C C . LEU A 1 140 ? -0.182 -14.736 -3.927 1.00 97.25 140 LEU A C 1
ATOM 1118 O O . LEU A 1 140 ? 0.897 -14.165 -4.036 1.00 97.25 140 LEU A O 1
ATOM 1122 N N . ILE A 1 141 ? -0.287 -16.058 -3.737 1.00 96.62 141 ILE A N 1
ATOM 1123 C CA . ILE A 1 141 ? 0.882 -16.950 -3.730 1.00 96.62 141 ILE A CA 1
ATOM 1124 C C . ILE A 1 141 ? 1.637 -16.847 -5.058 1.00 96.62 141 ILE A C 1
ATOM 1126 O O . ILE A 1 141 ? 2.852 -16.816 -5.037 1.00 96.62 141 ILE A O 1
ATOM 1130 N N . ALA A 1 142 ? 0.948 -16.763 -6.198 1.00 93.44 142 ALA A N 1
ATOM 1131 C CA . ALA A 1 142 ? 1.597 -16.722 -7.509 1.00 93.44 142 ALA A CA 1
ATOM 1132 C C . ALA A 1 142 ? 2.221 -15.358 -7.863 1.00 93.44 142 ALA A C 1
ATOM 1134 O O . ALA A 1 142 ? 2.956 -15.270 -8.846 1.00 93.44 142 ALA A O 1
ATOM 1135 N N . ILE A 1 143 ? 1.899 -14.294 -7.118 1.00 93.81 143 ILE A N 1
ATOM 1136 C CA . ILE A 1 143 ? 2.344 -12.934 -7.440 1.00 93.81 143 ILE A CA 1
ATOM 1137 C C . ILE A 1 143 ? 3.764 -12.682 -6.955 1.00 93.81 143 ILE A C 1
ATOM 1139 O O . ILE A 1 143 ? 4.611 -12.298 -7.757 1.00 93.81 143 ILE A O 1
ATOM 1143 N N . ASP A 1 144 ? 4.004 -12.831 -5.651 1.00 93.81 144 ASP A N 1
ATOM 1144 C CA . ASP A 1 144 ? 5.267 -12.416 -5.044 1.00 93.81 144 ASP A CA 1
ATOM 1145 C C . ASP A 1 144 ? 5.516 -13.126 -3.695 1.00 93.81 144 ASP A C 1
ATOM 1147 O O . ASP A 1 144 ? 4.581 -13.261 -2.891 1.00 93.81 144 ASP A O 1
ATOM 1151 N N . PRO A 1 145 ? 6.762 -13.542 -3.389 1.00 93.62 145 PRO A N 1
ATOM 1152 C CA . PRO A 1 145 ? 7.116 -14.158 -2.106 1.00 93.62 145 PRO A CA 1
ATOM 1153 C C . PRO A 1 145 ? 6.802 -13.287 -0.878 1.00 93.62 145 PRO A C 1
ATOM 1155 O O . PRO A 1 145 ? 6.590 -13.826 0.215 1.00 93.62 145 PRO A O 1
ATOM 1158 N N . ALA A 1 146 ? 6.712 -11.960 -1.023 1.00 94.50 146 ALA A N 1
ATOM 1159 C CA . ALA A 1 146 ? 6.353 -11.034 0.052 1.00 94.50 146 ALA A CA 1
ATOM 1160 C C . ALA A 1 146 ? 5.007 -11.371 0.712 1.00 94.50 146 ALA A C 1
ATOM 1162 O O . ALA A 1 146 ? 4.805 -11.091 1.899 1.00 94.50 146 ALA A O 1
ATOM 1163 N N . PHE A 1 147 ? 4.075 -12.004 -0.012 1.00 97.62 147 PHE A N 1
ATOM 1164 C CA . PHE A 1 147 ? 2.772 -12.379 0.543 1.00 97.62 147 PHE A CA 1
ATOM 1165 C C . PHE A 1 147 ? 2.855 -13.418 1.668 1.00 97.62 147 PHE A C 1
ATOM 1167 O O . PHE A 1 147 ? 1.901 -13.537 2.441 1.00 97.62 147 PHE A O 1
ATOM 1174 N N . ALA A 1 148 ? 4.003 -14.071 1.877 1.00 96.75 148 ALA A N 1
ATOM 1175 C CA . ALA A 1 148 ? 4.248 -14.857 3.084 1.00 96.75 148 ALA A CA 1
ATOM 1176 C C . ALA A 1 148 ? 3.955 -14.055 4.372 1.00 96.75 148 ALA A C 1
ATOM 1178 O O . ALA A 1 148 ? 3.365 -14.588 5.315 1.00 96.75 148 ALA A O 1
ATOM 1179 N N . TYR A 1 149 ? 4.263 -12.752 4.404 1.00 96.50 149 TYR A N 1
ATOM 1180 C CA . TYR A 1 149 ? 3.969 -11.901 5.565 1.00 96.50 149 TYR A CA 1
ATOM 1181 C C . TYR A 1 149 ? 2.464 -11.675 5.770 1.00 96.50 149 TYR A C 1
ATOM 1183 O O . TYR A 1 149 ? 2.002 -11.645 6.914 1.00 96.50 149 TYR A O 1
ATOM 1191 N N . LEU A 1 150 ? 1.683 -11.590 4.684 1.00 98.38 150 LEU A N 1
ATOM 1192 C CA . LEU A 1 150 ? 0.218 -11.559 4.744 1.00 98.38 15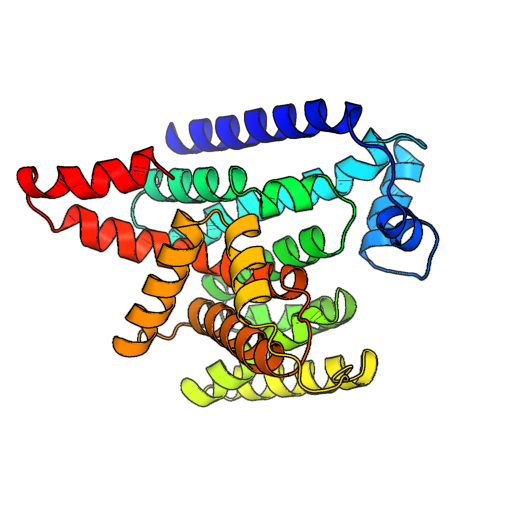0 LEU A CA 1
ATOM 1193 C C . LEU A 1 150 ? -0.333 -12.863 5.322 1.00 98.38 150 LEU A C 1
ATOM 1195 O O . LEU A 1 150 ? -1.177 -12.837 6.215 1.00 98.38 150 LEU A O 1
ATOM 1199 N N . PHE A 1 151 ? 0.135 -14.004 4.816 1.00 98.50 151 PHE A N 1
ATOM 1200 C CA . PHE A 1 151 ? -0.361 -15.318 5.229 1.00 98.50 151 PHE A CA 1
ATOM 1201 C C . PHE A 1 151 ? -0.056 -15.594 6.701 1.00 98.50 151 PHE A C 1
ATOM 1203 O O . PHE A 1 151 ? -0.928 -16.061 7.439 1.00 98.50 151 PHE A O 1
ATOM 1210 N N . PHE A 1 152 ? 1.135 -15.199 7.156 1.00 98.38 152 PHE A N 1
ATOM 1211 C CA . PHE A 1 152 ? 1.494 -15.215 8.569 1.00 98.38 152 PHE A CA 1
ATOM 1212 C C . PHE A 1 152 ? 0.558 -14.334 9.412 1.00 98.38 152 PHE A C 1
ATOM 1214 O O . PHE A 1 152 ? 0.041 -14.786 10.435 1.00 98.38 152 PHE A O 1
ATOM 1221 N N . ALA A 1 153 ? 0.271 -13.107 8.967 1.00 98.38 153 ALA A N 1
ATOM 1222 C CA . ALA A 1 153 ? -0.647 -12.208 9.664 1.00 98.38 153 ALA A CA 1
ATOM 1223 C C . ALA A 1 153 ? -2.073 -12.767 9.762 1.00 98.38 153 ALA A C 1
ATOM 1225 O O . ALA A 1 153 ? -2.711 -12.669 10.810 1.00 98.38 153 ALA A O 1
ATOM 1226 N N . ILE A 1 154 ? -2.572 -13.370 8.679 1.00 98.62 154 ILE A N 1
ATOM 1227 C CA . ILE A 1 154 ? -3.891 -14.010 8.625 1.00 98.62 154 ILE A CA 1
ATOM 1228 C C . ILE A 1 154 ? -3.953 -15.190 9.599 1.00 98.62 154 ILE A C 1
ATOM 1230 O O . ILE A 1 154 ? -4.936 -15.323 10.333 1.00 98.62 154 ILE A O 1
ATOM 1234 N N . ALA A 1 155 ? -2.898 -16.009 9.651 1.00 98.56 155 ALA A N 1
ATOM 1235 C CA . ALA A 1 155 ? -2.811 -17.119 10.591 1.00 98.56 155 ALA A CA 1
ATOM 1236 C C . ALA A 1 155 ? -2.867 -16.620 12.045 1.00 98.56 155 ALA A C 1
ATOM 1238 O O . ALA A 1 155 ? -3.698 -17.086 12.830 1.00 98.56 155 ALA A O 1
ATOM 1239 N N . LEU A 1 156 ? -2.053 -15.610 12.385 1.00 98.25 156 LEU A N 1
ATOM 1240 C CA . LEU A 1 156 ? -2.067 -14.975 13.707 1.00 98.25 156 LEU A CA 1
ATOM 1241 C C . LEU A 1 156 ? -3.429 -14.363 14.045 1.00 98.25 156 LEU A C 1
ATOM 1243 O O . LEU A 1 156 ? -3.918 -14.528 15.163 1.00 98.25 156 LEU A O 1
ATOM 1247 N N . TYR A 1 157 ? -4.060 -13.685 13.087 1.00 98.19 157 TYR A N 1
ATOM 1248 C CA . TYR A 1 157 ? -5.389 -13.110 13.261 1.00 98.19 157 TYR A CA 1
ATOM 1249 C C . TYR A 1 157 ? -6.436 -14.184 13.567 1.00 98.19 157 TYR A C 1
ATOM 1251 O O . TYR A 1 157 ? -7.229 -14.014 14.494 1.00 98.19 157 TYR A O 1
ATOM 1259 N N . GLY A 1 158 ? -6.407 -15.305 12.842 1.00 97.81 158 GLY A N 1
ATOM 1260 C CA . GLY A 1 158 ? -7.291 -16.441 13.083 1.00 97.81 158 GLY A CA 1
ATOM 1261 C C . GLY A 1 158 ? -7.106 -17.044 14.473 1.00 97.81 158 GLY A C 1
ATOM 1262 O O . GLY A 1 158 ? -8.088 -17.255 15.181 1.00 97.81 158 GLY A O 1
ATOM 1263 N N . VAL A 1 159 ? -5.860 -17.240 14.914 1.00 97.94 159 VAL A N 1
ATOM 1264 C CA . VAL A 1 159 ? -5.565 -17.721 16.277 1.00 97.94 159 VAL A CA 1
ATOM 1265 C C . VAL A 1 159 ? -6.069 -16.729 17.327 1.00 97.94 159 VAL A C 1
ATOM 1267 O O . VAL A 1 159 ? -6.757 -17.121 18.269 1.00 97.94 159 VAL A O 1
ATOM 1270 N N . TYR A 1 160 ? -5.789 -15.437 17.145 1.00 96.88 160 TYR A N 1
ATOM 1271 C CA . TYR A 1 160 ? -6.195 -14.384 18.075 1.00 96.88 160 TYR A CA 1
ATOM 1272 C C . TYR A 1 160 ? -7.721 -14.263 18.205 1.00 96.88 160 TYR A C 1
ATOM 12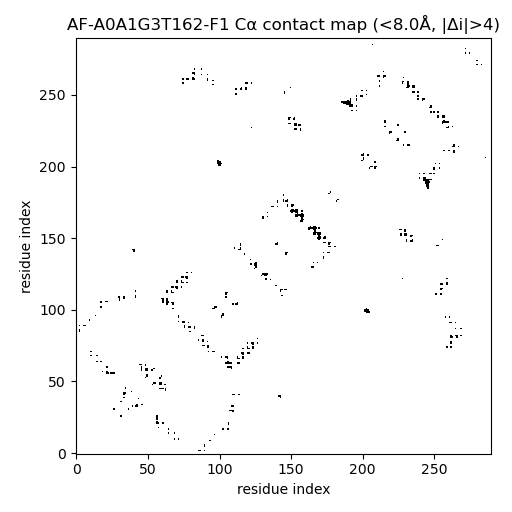74 O O . TYR A 1 160 ? -8.246 -14.169 19.316 1.00 96.88 160 TYR A O 1
ATOM 1282 N N . ARG A 1 161 ? -8.445 -14.290 17.080 1.00 95.81 161 ARG A N 1
ATOM 1283 C CA . ARG A 1 161 ? -9.915 -14.208 17.051 1.00 95.81 161 ARG A CA 1
ATOM 1284 C C . ARG A 1 161 ? -10.611 -15.545 17.301 1.00 95.81 161 ARG A C 1
ATOM 1286 O O . ARG A 1 161 ? -11.833 -15.553 17.395 1.00 95.81 161 ARG A O 1
ATOM 1293 N N . LYS A 1 162 ? -9.859 -16.642 17.450 1.00 96.19 162 LYS A N 1
ATOM 1294 C CA . LYS A 1 162 ? -10.377 -18.022 17.516 1.00 96.19 162 LYS A CA 1
ATOM 1295 C C . LYS A 1 162 ? -11.218 -18.399 16.288 1.00 96.19 162 LYS A C 1
ATOM 1297 O O . LYS A 1 162 ? -12.168 -19.169 16.373 1.00 96.19 162 LYS A O 1
ATOM 1302 N N . GLU A 1 163 ? -10.839 -17.859 15.136 1.00 96.06 163 GLU A N 1
ATOM 1303 C CA . GLU A 1 163 ? -11.477 -18.085 13.845 1.00 96.06 163 GLU A CA 1
ATOM 1304 C C . GLU A 1 163 ? -10.643 -19.081 13.032 1.00 96.06 163 GLU A C 1
ATOM 1306 O O . GLU A 1 163 ? -9.707 -18.714 12.310 1.00 96.06 163 GLU A O 1
ATOM 1311 N N . TYR A 1 164 ? -10.983 -20.365 13.155 1.00 95.00 164 TYR A N 1
ATOM 1312 C CA . TYR A 1 164 ? -10.212 -21.463 12.562 1.00 95.00 164 TYR A CA 1
ATOM 1313 C C . TYR A 1 164 ? -10.063 -21.356 11.043 1.00 95.00 164 TYR A C 1
ATOM 1315 O O . TYR A 1 164 ? -9.024 -21.744 10.518 1.00 95.00 164 TYR A O 1
ATOM 1323 N N . PHE A 1 165 ? -11.050 -20.791 10.339 1.00 95.62 165 PHE A N 1
ATOM 1324 C CA . PHE A 1 165 ? -10.960 -20.596 8.891 1.00 95.62 165 PHE A CA 1
ATOM 1325 C C . PHE A 1 165 ? -9.775 -19.709 8.506 1.00 95.62 165 PHE A C 1
ATOM 1327 O O . PHE A 1 165 ? -8.989 -20.115 7.657 1.00 95.62 165 PHE A O 1
ATOM 1334 N N . TYR A 1 166 ? -9.602 -18.555 9.164 1.00 97.94 166 TYR A N 1
ATOM 1335 C CA . TYR A 1 166 ? -8.454 -17.676 8.923 1.00 97.94 166 TYR A CA 1
ATOM 1336 C C . TYR A 1 166 ? -7.145 -18.345 9.349 1.00 97.94 166 TYR A C 1
ATOM 1338 O O . TYR A 1 166 ? -6.163 -18.284 8.612 1.00 97.94 166 TYR A O 1
ATOM 1346 N N . ALA A 1 167 ? -7.136 -19.018 10.506 1.00 98.12 167 ALA A N 1
ATOM 1347 C CA . ALA A 1 167 ? -5.939 -19.685 11.015 1.00 98.12 167 ALA A CA 1
ATOM 1348 C C . ALA A 1 167 ? -5.433 -20.739 10.019 1.00 98.12 167 ALA A C 1
ATOM 1350 O O . ALA A 1 167 ? -4.293 -20.670 9.568 1.00 98.12 167 ALA A O 1
ATOM 1351 N N . ILE A 1 168 ? -6.311 -21.657 9.609 1.00 98.25 168 ILE A N 1
ATOM 1352 C CA . ILE A 1 168 ? -5.981 -22.747 8.689 1.00 98.25 168 ILE A CA 1
ATOM 1353 C C . ILE A 1 168 ? -5.624 -22.195 7.310 1.00 98.25 168 ILE A C 1
ATOM 1355 O O . ILE A 1 168 ? -4.587 -22.570 6.770 1.00 98.25 168 ILE A O 1
ATOM 1359 N N . SER A 1 169 ? -6.424 -21.284 6.741 1.00 98.00 169 SER A N 1
ATOM 1360 C CA . SER A 1 169 ? -6.137 -20.745 5.405 1.00 98.00 169 SER A CA 1
ATOM 1361 C C . SER A 1 169 ? -4.815 -19.981 5.366 1.00 98.00 169 SER A C 1
ATOM 1363 O O . SER A 1 169 ? -4.054 -20.130 4.414 1.00 98.00 169 SER A O 1
ATOM 1365 N N . GLY A 1 170 ? -4.528 -19.187 6.404 1.00 98.25 170 GLY A N 1
ATOM 1366 C CA . GLY A 1 170 ? -3.272 -18.451 6.525 1.00 98.25 170 GLY A CA 1
ATOM 1367 C C . GLY A 1 170 ? -2.083 -19.395 6.664 1.00 98.25 170 GLY A C 1
ATOM 1368 O O . GLY A 1 170 ? -1.104 -19.247 5.941 1.00 98.25 170 GLY A O 1
ATOM 1369 N N . THR A 1 171 ? -2.182 -20.412 7.524 1.00 98.56 171 THR A N 1
ATOM 1370 C CA . THR A 1 171 ? -1.115 -21.407 7.698 1.00 98.56 171 THR A CA 1
ATOM 1371 C C . THR A 1 171 ? -0.875 -22.218 6.427 1.00 98.56 171 THR A C 1
ATOM 1373 O O . THR A 1 171 ? 0.275 -22.372 6.027 1.00 98.56 171 THR A O 1
ATOM 1376 N N . VAL A 1 172 ? -1.927 -22.703 5.763 1.00 98.38 172 VAL A N 1
ATOM 1377 C CA . VAL A 1 172 ? -1.793 -23.462 4.510 1.00 98.38 172 VAL A CA 1
ATOM 1378 C C . VAL A 1 172 ? -1.162 -22.592 3.425 1.00 98.38 172 VAL A C 1
ATOM 1380 O O . VAL A 1 172 ? -0.178 -23.011 2.822 1.00 98.38 172 VAL A O 1
ATOM 1383 N N . ALA A 1 173 ? -1.658 -21.368 3.214 1.00 98.25 173 ALA A N 1
ATOM 1384 C CA . ALA A 1 173 ? -1.085 -20.457 2.224 1.00 98.25 173 ALA A CA 1
ATOM 1385 C C . ALA A 1 173 ? 0.381 -20.116 2.533 1.00 98.25 173 ALA A C 1
ATOM 1387 O O . ALA A 1 173 ? 1.206 -20.093 1.624 1.00 98.25 173 ALA A O 1
ATOM 1388 N N . LEU A 1 174 ? 0.725 -19.923 3.812 1.00 98.06 174 LEU A N 1
ATOM 1389 C CA . LEU A 1 174 ? 2.100 -19.685 4.243 1.00 98.06 174 LEU A CA 1
ATOM 1390 C C . LEU A 1 174 ? 3.006 -20.876 3.919 1.00 98.06 174 LEU A C 1
ATOM 1392 O O . LEU A 1 174 ? 4.049 -20.688 3.302 1.00 98.06 174 LEU A O 1
ATOM 1396 N N . VAL A 1 175 ? 2.611 -22.094 4.299 1.00 97.69 175 VAL A N 1
ATOM 1397 C CA . VAL A 1 175 ? 3.398 -23.311 4.036 1.00 97.69 175 VAL A CA 1
ATOM 1398 C C . VAL A 1 175 ? 3.590 -23.519 2.537 1.00 97.69 175 VAL A C 1
ATOM 1400 O O . VAL A 1 175 ? 4.706 -23.788 2.096 1.00 97.69 175 VAL A O 1
ATOM 1403 N N . VAL A 1 176 ? 2.528 -23.352 1.748 1.00 97.50 176 VAL A N 1
ATOM 1404 C CA . VAL A 1 176 ? 2.592 -23.463 0.287 1.00 97.50 176 VAL A CA 1
ATOM 1405 C C . VAL A 1 176 ? 3.543 -22.409 -0.289 1.00 97.50 176 VAL A C 1
ATOM 1407 O O . VAL A 1 176 ? 4.464 -22.765 -1.018 1.00 97.50 176 VAL A O 1
ATOM 1410 N N . SER A 1 177 ? 3.394 -21.139 0.097 1.00 96.75 177 SER A N 1
ATOM 1411 C CA . SER A 1 177 ? 4.264 -20.045 -0.355 1.00 96.75 177 SER A CA 1
ATOM 1412 C C . SER A 1 177 ? 5.736 -20.307 -0.028 1.00 96.75 177 SER A C 1
ATOM 1414 O O . SER A 1 177 ? 6.593 -20.178 -0.897 1.00 96.75 177 SER A O 1
ATOM 1416 N N . LEU A 1 178 ? 6.043 -20.714 1.206 1.00 94.94 178 LEU A N 1
ATOM 1417 C CA . LEU A 1 178 ? 7.417 -21.010 1.619 1.00 94.94 178 LEU A CA 1
ATOM 1418 C C . LEU A 1 178 ? 7.987 -22.250 0.920 1.00 94.94 178 LEU A C 1
ATOM 1420 O O . LEU A 1 178 ? 9.194 -22.327 0.721 1.00 94.94 178 LEU A O 1
ATOM 1424 N N . SER A 1 179 ? 7.140 -23.203 0.527 1.00 94.94 179 SER A N 1
ATOM 1425 C CA . SER A 1 179 ? 7.574 -24.379 -0.237 1.00 94.94 179 SER A CA 1
ATOM 1426 C C . SER A 1 179 ? 7.928 -24.028 -1.685 1.00 94.94 179 SER A C 1
ATOM 1428 O O . SER A 1 179 ? 8.854 -24.616 -2.233 1.00 94.94 179 SER A O 1
ATOM 1430 N N . PHE A 1 180 ? 7.222 -23.067 -2.295 1.00 93.38 180 PHE A N 1
ATOM 1431 C CA . PHE A 1 180 ? 7.496 -22.606 -3.662 1.00 93.38 180 PHE A CA 1
ATOM 1432 C C . PHE A 1 180 ? 8.719 -21.689 -3.752 1.00 93.38 180 PHE A C 1
ATOM 1434 O O . PHE A 1 180 ? 9.548 -21.872 -4.639 1.00 93.38 180 PHE A O 1
ATOM 1441 N N . TYR A 1 181 ? 8.835 -20.715 -2.847 1.00 91.19 181 TYR A N 1
ATOM 1442 C CA . TYR A 1 181 ? 9.879 -19.682 -2.916 1.00 91.19 181 TYR A CA 1
ATOM 1443 C C . TYR A 1 181 ? 11.073 -19.936 -1.990 1.00 91.19 181 TYR A C 1
ATOM 1445 O O . TYR A 1 181 ? 12.100 -19.276 -2.114 1.00 91.19 181 TYR A O 1
ATOM 1453 N N . GLY A 1 182 ? 10.959 -20.882 -1.057 1.00 86.25 182 GLY A N 1
ATOM 1454 C CA . GLY A 1 182 ? 11.982 -21.143 -0.052 1.00 86.25 182 GLY A CA 1
ATOM 1455 C C . GLY A 1 182 ? 12.048 -20.083 1.053 1.00 86.25 182 GLY A C 1
ATOM 1456 O O . GLY A 1 182 ? 11.262 -19.138 1.126 1.00 86.25 182 GLY A O 1
ATOM 1457 N N . ILE A 1 183 ? 13.011 -20.270 1.958 1.00 75.75 183 ILE A N 1
ATOM 1458 C CA . ILE A 1 183 ? 13.335 -19.327 3.033 1.00 75.75 183 ILE A CA 1
ATOM 1459 C C . ILE A 1 183 ? 14.783 -18.886 2.836 1.00 75.75 183 ILE A C 1
ATOM 1461 O O . ILE A 1 183 ? 15.717 -19.605 3.190 1.00 75.75 183 ILE A O 1
ATOM 1465 N N . HIS A 1 184 ? 14.979 -17.683 2.310 1.00 65.75 184 HIS A N 1
ATOM 1466 C CA . HIS A 1 184 ? 16.304 -17.078 2.194 1.00 65.75 184 HIS A CA 1
ATOM 1467 C C . HIS A 1 184 ? 16.608 -16.242 3.445 1.00 65.75 184 HIS A C 1
ATOM 1469 O O . HIS A 1 184 ? 16.548 -15.015 3.434 1.00 65.75 184 HIS A O 1
ATOM 1475 N N . ILE A 1 185 ? 16.894 -16.917 4.562 1.00 65.25 185 ILE A N 1
ATOM 1476 C CA . ILE A 1 185 ? 17.421 -16.277 5.778 1.00 65.25 185 ILE A CA 1
ATOM 1477 C C . ILE A 1 185 ? 18.898 -16.655 5.888 1.00 65.25 185 ILE A C 1
ATOM 1479 O O . ILE A 1 185 ? 19.230 -17.795 6.216 1.00 65.25 185 ILE A O 1
ATOM 1483 N N . GLY A 1 186 ? 19.785 -15.703 5.606 1.00 61.56 186 GLY A N 1
ATOM 1484 C CA . GLY A 1 186 ? 21.229 -15.913 5.536 1.00 61.56 186 GLY A CA 1
ATOM 1485 C C . GLY A 1 186 ? 22.014 -14.653 5.905 1.00 61.56 186 GLY A C 1
ATOM 1486 O O . GLY A 1 186 ? 21.474 -13.555 5.929 1.00 61.56 186 GLY A O 1
ATOM 1487 N N . GLY A 1 187 ? 23.301 -14.815 6.207 1.00 61.69 187 GLY A N 1
ATOM 1488 C CA . GLY A 1 187 ? 24.196 -13.715 6.580 1.00 61.69 187 GLY A CA 1
ATOM 1489 C C . GLY A 1 187 ? 24.702 -13.792 8.021 1.00 61.69 187 GLY A C 1
ATOM 1490 O O . GLY A 1 187 ? 24.081 -14.403 8.899 1.00 61.69 187 GLY A O 1
ATOM 1491 N N . SER A 1 188 ? 25.870 -13.192 8.244 1.00 62.00 188 SER A N 1
ATOM 1492 C CA . SER A 1 188 ? 26.426 -12.951 9.575 1.00 62.00 188 SER A CA 1
ATOM 1493 C C . SER A 1 188 ? 25.625 -11.859 10.289 1.00 62.00 188 SER A C 1
ATOM 1495 O O . SER A 1 188 ? 25.187 -10.930 9.613 1.00 62.00 188 SER A O 1
ATOM 1497 N N . PRO A 1 189 ? 25.454 -11.930 11.624 1.00 67.31 189 PRO A N 1
ATOM 1498 C CA . PRO A 1 189 ? 24.766 -10.894 12.387 1.00 67.31 189 PRO A CA 1
ATOM 1499 C C . PRO A 1 189 ? 25.405 -9.518 12.159 1.00 67.31 189 PRO A C 1
ATOM 1501 O O . PRO A 1 189 ? 26.465 -9.220 12.705 1.00 67.31 189 PRO A O 1
ATOM 1504 N N . GLU A 1 190 ? 24.758 -8.682 11.354 1.00 73.12 190 GLU A N 1
ATOM 1505 C CA . GLU A 1 190 ? 25.102 -7.272 11.191 1.00 73.12 190 GLU A CA 1
ATOM 1506 C C . GLU A 1 190 ? 23.957 -6.423 11.733 1.00 73.12 190 GLU A C 1
ATOM 1508 O O . GLU A 1 190 ? 22.799 -6.600 11.350 1.00 73.12 190 GLU A O 1
ATOM 1513 N N . SER A 1 191 ? 24.276 -5.474 12.614 1.00 73.81 191 SER A N 1
ATOM 1514 C CA . SER A 1 191 ? 23.286 -4.526 13.123 1.00 73.81 191 SER A CA 1
ATOM 1515 C C . SER A 1 191 ? 22.908 -3.537 12.015 1.00 73.81 191 SER A C 1
ATOM 1517 O O . SER A 1 191 ? 23.569 -2.517 11.826 1.00 73.81 191 SER A O 1
ATOM 1519 N N . ARG A 1 192 ? 21.845 -3.856 11.265 1.00 85.94 192 ARG A N 1
ATOM 1520 C CA . ARG A 1 192 ? 21.278 -3.040 10.170 1.00 85.94 192 ARG A CA 1
ATOM 1521 C C . ARG A 1 192 ? 19.937 -2.407 10.548 1.00 85.94 192 ARG A C 1
ATOM 1523 O O . ARG A 1 192 ? 19.211 -1.898 9.698 1.00 85.94 192 ARG A O 1
ATOM 1530 N N . PHE A 1 193 ? 19.611 -2.412 11.838 1.00 88.06 193 PHE A N 1
ATOM 1531 C CA . PHE A 1 193 ? 18.352 -1.896 12.369 1.00 88.06 193 PHE A CA 1
ATOM 1532 C C . PHE A 1 193 ? 18.129 -0.413 12.031 1.00 88.06 193 PHE A C 1
ATOM 1534 O O . PHE A 1 193 ? 17.060 -0.036 11.552 1.00 88.06 193 PHE A O 1
ATOM 1541 N N . LEU A 1 194 ? 19.148 0.431 12.237 1.00 90.38 194 LEU A N 1
ATOM 1542 C CA . LEU A 1 194 ? 19.053 1.862 11.922 1.00 90.38 194 LEU A CA 1
ATOM 1543 C C . LEU A 1 194 ? 18.934 2.110 10.413 1.00 90.38 194 LEU A C 1
ATOM 1545 O O . LEU A 1 194 ? 18.167 2.982 10.010 1.00 90.38 194 LEU A O 1
ATOM 1549 N N . ASP A 1 195 ? 19.610 1.301 9.592 1.00 90.81 195 ASP A N 1
ATOM 1550 C CA . ASP A 1 195 ? 19.499 1.362 8.131 1.00 90.81 195 ASP A CA 1
ATOM 1551 C C . ASP A 1 195 ? 18.052 1.075 7.696 1.00 90.81 195 ASP A C 1
ATOM 1553 O O . ASP A 1 195 ? 17.482 1.821 6.899 1.00 90.81 195 ASP A O 1
ATOM 1557 N N . ALA A 1 196 ? 17.412 0.053 8.277 1.00 92.75 196 ALA A N 1
ATOM 1558 C CA . ALA A 1 196 ? 16.021 -0.286 7.979 1.00 92.75 196 ALA A CA 1
ATOM 1559 C C . ALA A 1 196 ? 15.050 0.856 8.337 1.00 92.75 196 ALA A C 1
ATOM 1561 O O . ALA A 1 196 ? 14.192 1.217 7.526 1.00 92.75 196 ALA A O 1
ATOM 1562 N N . LEU A 1 197 ? 15.205 1.474 9.515 1.00 94.50 197 LEU A N 1
ATOM 1563 C CA . LEU A 1 197 ? 14.410 2.648 9.901 1.00 94.50 197 LEU A CA 1
ATOM 1564 C C . LEU A 1 197 ? 14.652 3.846 8.970 1.00 94.50 197 LEU A C 1
ATOM 1566 O O . LEU A 1 197 ? 13.705 4.571 8.651 1.00 94.50 197 LEU A O 1
ATOM 1570 N N . GLY A 1 198 ? 15.890 4.038 8.508 1.00 95.00 198 GLY A N 1
ATOM 1571 C CA . GLY A 1 198 ? 16.243 5.055 7.518 1.00 95.00 198 GLY A CA 1
ATOM 1572 C C . GLY A 1 198 ? 15.519 4.847 6.186 1.00 95.00 198 GLY A C 1
ATOM 1573 O O . GLY A 1 198 ? 14.924 5.787 5.657 1.00 95.00 198 GLY A O 1
ATOM 1574 N N . VAL A 1 199 ? 15.478 3.611 5.680 1.00 95.19 199 VAL A N 1
ATOM 1575 C CA . VAL A 1 199 ? 14.763 3.288 4.432 1.00 95.19 199 VAL A CA 1
ATOM 1576 C C . VAL A 1 199 ? 13.251 3.460 4.594 1.00 95.19 199 VAL A C 1
ATOM 1578 O O . VAL A 1 199 ? 12.617 4.066 3.732 1.00 95.19 199 VAL A O 1
ATOM 1581 N N . TYR A 1 200 ? 12.661 3.021 5.711 1.00 96.56 200 TYR A N 1
ATOM 1582 C CA . TYR A 1 200 ? 11.246 3.291 5.993 1.00 96.56 200 TYR A CA 1
ATOM 1583 C C . TYR A 1 200 ? 10.939 4.795 6.018 1.00 96.56 200 TYR A C 1
ATOM 1585 O O . TYR A 1 200 ? 9.952 5.241 5.434 1.00 96.56 200 TYR A O 1
ATOM 1593 N N . THR A 1 201 ? 11.808 5.580 6.654 1.00 96.25 201 THR A N 1
ATOM 1594 C CA . THR A 1 201 ? 11.694 7.042 6.713 1.00 96.25 201 THR A CA 1
ATOM 1595 C C . THR A 1 201 ? 11.744 7.664 5.314 1.00 96.25 201 THR A C 1
ATOM 1597 O O . THR A 1 201 ? 10.970 8.574 5.026 1.00 96.25 201 THR A O 1
ATOM 1600 N N . ALA A 1 202 ? 12.592 7.155 4.416 1.00 96.56 202 ALA A N 1
ATOM 1601 C CA . ALA A 1 202 ? 12.652 7.620 3.031 1.00 96.56 202 ALA A CA 1
ATOM 1602 C C . ALA A 1 202 ? 11.387 7.256 2.229 1.00 96.56 202 ALA A C 1
ATOM 1604 O O . ALA A 1 202 ? 10.865 8.090 1.494 1.00 96.56 202 ALA A O 1
ATOM 1605 N N . ILE A 1 203 ? 10.861 6.039 2.401 1.00 96.25 203 ILE A N 1
ATOM 1606 C CA . ILE A 1 203 ? 9.665 5.548 1.693 1.00 96.25 203 ILE A CA 1
ATOM 1607 C C . ILE A 1 203 ? 8.410 6.326 2.106 1.00 96.25 203 ILE A C 1
ATOM 1609 O O . ILE A 1 203 ? 7.623 6.742 1.255 1.00 96.25 203 ILE A O 1
ATOM 1613 N N . PHE A 1 204 ? 8.206 6.508 3.410 1.00 95.56 204 PHE A N 1
ATOM 1614 C CA . PHE A 1 204 ? 6.978 7.090 3.953 1.00 95.56 204 PHE A CA 1
ATOM 1615 C C . PHE A 1 204 ? 7.070 8.593 4.203 1.00 95.56 204 PHE A C 1
ATOM 1617 O O . PHE A 1 204 ? 6.054 9.196 4.499 1.00 95.56 204 PHE A O 1
ATOM 1624 N N . SER A 1 205 ? 8.240 9.214 4.074 1.00 95.12 205 SER A N 1
ATOM 1625 C CA . SER A 1 205 ? 8.577 10.480 4.737 1.00 95.12 205 SER A CA 1
ATOM 1626 C C . SER A 1 205 ? 8.741 10.332 6.264 1.00 95.12 205 SER A C 1
ATOM 1628 O O . SER A 1 205 ? 8.050 9.526 6.903 1.00 95.12 205 SER A O 1
ATOM 1630 N N . PRO A 1 206 ? 9.636 11.122 6.894 1.00 94.06 206 PRO A N 1
ATOM 1631 C CA . PRO A 1 206 ? 9.912 11.006 8.328 1.00 94.06 206 PRO A CA 1
ATOM 1632 C C . PRO A 1 206 ? 8.672 11.159 9.211 1.00 94.06 206 PRO A C 1
ATOM 1634 O O . PRO A 1 206 ? 8.487 10.412 10.171 1.00 94.06 206 PRO A O 1
ATOM 1637 N N . ILE A 1 207 ? 7.802 12.118 8.886 1.00 91.31 207 ILE A N 1
ATOM 1638 C CA . ILE A 1 207 ? 6.651 12.457 9.728 1.00 91.31 207 ILE A CA 1
ATOM 1639 C C . ILE A 1 207 ? 5.597 11.355 9.665 1.00 91.31 207 ILE A C 1
ATOM 1641 O O . ILE A 1 207 ? 5.109 10.911 10.709 1.00 91.31 207 ILE A O 1
ATOM 1645 N N . VAL A 1 208 ? 5.258 10.887 8.461 1.00 94.38 208 VAL A N 1
ATOM 1646 C CA . VAL A 1 208 ? 4.241 9.842 8.301 1.00 94.38 208 VAL A CA 1
ATOM 1647 C C . VAL A 1 208 ? 4.751 8.527 8.878 1.00 94.38 208 VAL A C 1
ATOM 1649 O O . VAL A 1 208 ? 3.984 7.851 9.562 1.00 94.38 208 VAL A O 1
ATOM 1652 N N . PHE A 1 209 ? 6.033 8.188 8.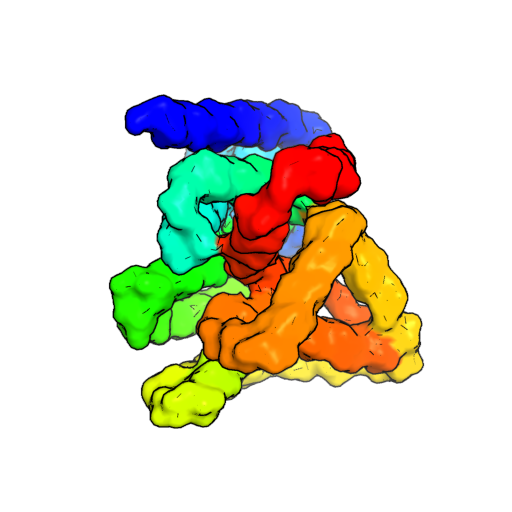690 1.00 96.00 209 PHE A N 1
ATOM 1653 C CA . PHE A 1 209 ? 6.601 6.968 9.263 1.00 96.00 209 PHE A CA 1
ATOM 1654 C C . PHE A 1 209 ? 6.528 6.953 10.794 1.00 96.00 209 PHE A C 1
ATOM 1656 O O . PHE A 1 209 ? 5.974 6.019 11.379 1.00 96.00 209 PHE A O 1
ATOM 1663 N N . LEU A 1 210 ? 7.025 8.009 11.450 1.00 94.19 210 LEU A N 1
ATOM 1664 C CA . LEU A 1 210 ? 6.983 8.119 12.912 1.00 94.19 210 LEU A CA 1
ATOM 1665 C C . LEU A 1 210 ? 5.545 8.087 13.438 1.00 94.19 210 LEU A C 1
ATOM 1667 O O . LEU A 1 210 ? 5.265 7.474 14.472 1.00 94.19 210 LEU A O 1
ATOM 1671 N N . TYR A 1 211 ? 4.617 8.720 12.718 1.00 93.69 211 TYR A N 1
ATOM 1672 C CA . TYR A 1 211 ? 3.214 8.713 13.102 1.00 93.69 211 TYR A CA 1
ATOM 1673 C C . TYR A 1 211 ? 2.566 7.333 12.936 1.00 93.69 211 TYR A C 1
ATOM 1675 O O . TYR A 1 211 ? 1.831 6.891 13.821 1.00 93.69 211 TYR A O 1
ATOM 1683 N N . LEU A 1 212 ? 2.864 6.620 11.848 1.00 96.12 212 LEU A N 1
ATOM 1684 C CA . LEU A 1 212 ? 2.386 5.258 11.623 1.00 96.12 212 LEU A CA 1
ATOM 1685 C C . LEU A 1 212 ? 2.904 4.313 12.717 1.00 96.12 212 LEU A C 1
ATOM 1687 O O . LEU A 1 212 ? 2.112 3.573 13.302 1.00 96.12 212 LEU A O 1
ATOM 1691 N N . PHE A 1 213 ? 4.193 4.406 13.060 1.00 94.69 213 PHE A N 1
ATOM 1692 C CA . PHE A 1 213 ? 4.795 3.663 14.170 1.00 94.69 213 PHE A CA 1
ATOM 1693 C C . PHE A 1 213 ? 4.048 3.913 15.487 1.00 94.69 213 PHE A C 1
ATOM 1695 O O . PHE A 1 213 ? 3.624 2.969 16.160 1.00 94.69 213 PHE A O 1
ATOM 1702 N N . TYR A 1 214 ? 3.814 5.186 15.821 1.00 94.88 214 TYR A N 1
ATOM 1703 C CA . TYR A 1 214 ? 3.046 5.571 17.005 1.00 94.88 214 TYR A CA 1
ATOM 1704 C C . TYR A 1 214 ? 1.634 4.968 17.008 1.00 94.88 214 TYR A C 1
ATOM 1706 O O . TYR A 1 214 ? 1.183 4.467 18.039 1.00 94.88 214 TYR A O 1
ATOM 1714 N N . VAL A 1 215 ? 0.921 4.999 15.879 1.00 95.44 215 VAL A N 1
ATOM 1715 C CA . VAL A 1 215 ? -0.455 4.486 15.800 1.00 95.44 215 VAL A CA 1
ATOM 1716 C C . VAL A 1 215 ? -0.494 2.968 15.943 1.00 95.44 215 VAL A C 1
ATOM 1718 O O . VAL A 1 215 ? -1.332 2.463 16.698 1.00 95.44 215 VAL A O 1
ATOM 1721 N N . LEU A 1 216 ? 0.408 2.245 15.271 1.00 96.88 216 LEU A N 1
ATOM 1722 C CA . LEU A 1 216 ? 0.510 0.791 15.407 1.00 96.88 216 LEU A CA 1
ATOM 1723 C C . LEU A 1 216 ? 0.767 0.408 16.870 1.00 96.88 216 LEU A C 1
ATOM 1725 O O . LEU A 1 216 ? 0.047 -0.430 17.416 1.00 96.88 216 LEU A O 1
ATOM 1729 N N . TYR A 1 217 ? 1.695 1.101 17.535 1.00 96.12 217 TYR A N 1
ATOM 1730 C CA . TYR A 1 217 ? 1.982 0.912 18.956 1.00 96.12 217 TYR A CA 1
ATOM 1731 C C . TYR A 1 217 ? 0.792 1.267 19.867 1.00 96.12 217 TYR A C 1
ATOM 1733 O O . TYR A 1 217 ? 0.434 0.501 20.762 1.00 96.12 217 TYR A O 1
ATOM 1741 N N . ARG A 1 218 ? 0.117 2.400 19.635 1.00 94.75 218 ARG A N 1
ATOM 1742 C CA . ARG A 1 218 ? -1.051 2.818 20.431 1.00 94.75 218 ARG A CA 1
ATOM 1743 C C . ARG A 1 218 ? -2.177 1.790 20.354 1.00 94.75 218 ARG A C 1
ATOM 1745 O O . ARG A 1 218 ? -2.758 1.445 21.383 1.00 94.75 218 ARG A O 1
ATOM 1752 N N . ARG A 1 219 ? -2.481 1.295 19.151 1.00 95.31 219 ARG A N 1
ATOM 1753 C CA . ARG A 1 219 ? -3.498 0.253 18.946 1.00 95.31 219 ARG A CA 1
ATOM 1754 C C . ARG A 1 219 ? -3.093 -1.086 19.552 1.00 95.31 219 ARG A C 1
ATOM 1756 O O . ARG A 1 219 ? -3.966 -1.799 20.045 1.00 95.31 219 ARG A O 1
ATOM 1763 N N . MET A 1 220 ? -1.791 -1.382 19.606 1.00 95.56 220 MET A N 1
ATOM 1764 C CA . MET A 1 220 ? -1.266 -2.528 20.350 1.00 95.56 220 MET A CA 1
ATOM 1765 C C . MET A 1 220 ? -1.717 -2.476 21.816 1.00 95.56 220 MET A C 1
ATOM 1767 O O . MET A 1 220 ? -2.345 -3.418 22.296 1.00 95.56 220 MET A O 1
ATOM 1771 N N . ILE A 1 221 ? -1.465 -1.349 22.492 1.00 95.75 221 ILE A N 1
ATOM 1772 C CA . ILE A 1 221 ? -1.817 -1.140 23.906 1.00 95.75 221 ILE A CA 1
ATOM 1773 C C . ILE A 1 221 ? -3.334 -1.137 24.110 1.00 95.75 221 ILE A C 1
ATOM 1775 O O . ILE A 1 221 ? -3.831 -1.747 25.055 1.00 95.75 221 ILE A O 1
ATOM 1779 N N . ALA A 1 222 ? -4.075 -0.480 23.215 1.00 93.56 222 ALA A N 1
ATOM 1780 C CA . ALA A 1 222 ? -5.534 -0.406 23.277 1.00 93.56 222 ALA A CA 1
ATOM 1781 C C . ALA A 1 222 ? -6.237 -1.738 22.943 1.00 93.56 222 ALA A C 1
ATOM 1783 O O . ALA A 1 222 ? -7.454 -1.829 23.080 1.00 93.56 222 ALA A O 1
ATOM 1784 N N . LYS A 1 223 ? -5.490 -2.769 22.518 1.00 92.62 223 LYS A N 1
ATOM 1785 C CA . LYS A 1 223 ? -6.014 -4.072 22.071 1.00 92.62 223 LYS A CA 1
ATOM 1786 C C . LYS A 1 223 ? -6.994 -3.969 20.890 1.00 92.62 223 LYS A C 1
ATOM 1788 O O . LYS A 1 223 ? -7.877 -4.807 20.723 1.00 92.62 223 LYS A O 1
ATOM 1793 N N . GLU A 1 224 ? -6.815 -2.963 20.034 1.00 91.50 224 GLU A N 1
ATOM 1794 C CA . GLU A 1 224 ? -7.617 -2.731 18.822 1.00 91.50 224 GLU A CA 1
ATOM 1795 C C . GLU A 1 224 ? -7.027 -3.486 17.616 1.00 91.50 224 GLU A C 1
ATOM 1797 O O . GLU A 1 224 ? -6.577 -2.887 16.637 1.00 91.50 224 GLU A O 1
ATOM 1802 N N . TRP A 1 225 ? -6.974 -4.817 17.711 1.00 93.69 225 TRP A N 1
ATOM 1803 C CA . TRP A 1 225 ? -6.293 -5.669 16.729 1.00 93.69 225 TRP A CA 1
ATOM 1804 C C . TRP A 1 225 ? -7.289 -6.192 15.686 1.00 93.69 225 TRP A C 1
ATOM 1806 O O . TRP A 1 225 ? -7.849 -7.292 15.799 1.00 93.69 225 TRP A O 1
ATOM 1816 N N . ASP A 1 226 ? -7.586 -5.360 14.692 1.00 96.12 226 ASP A N 1
ATOM 1817 C CA . ASP A 1 226 ? -8.259 -5.783 13.461 1.00 96.12 226 ASP A CA 1
ATOM 1818 C C . ASP A 1 226 ? -7.259 -6.413 12.474 1.00 96.12 226 ASP A C 1
ATOM 1820 O O . ASP A 1 226 ? -6.047 -6.388 12.696 1.00 96.12 226 ASP A O 1
ATOM 1824 N N . LEU A 1 227 ? -7.759 -7.032 11.397 1.00 97.75 227 LEU A N 1
ATOM 1825 C CA . LEU A 1 227 ? -6.890 -7.745 10.455 1.00 97.75 227 LEU A CA 1
ATOM 1826 C C . LEU A 1 227 ? -5.896 -6.793 9.775 1.00 97.75 227 LEU A C 1
ATOM 1828 O O . LEU A 1 227 ? -4.730 -7.143 9.637 1.00 97.75 227 LEU A O 1
ATOM 1832 N N . ILE A 1 228 ? -6.323 -5.580 9.408 1.00 98.12 228 ILE A N 1
ATOM 1833 C CA . ILE A 1 228 ? -5.442 -4.577 8.791 1.00 98.12 228 ILE A CA 1
ATOM 1834 C C . ILE A 1 228 ? -4.290 -4.204 9.731 1.00 98.12 228 ILE A C 1
ATOM 1836 O O . ILE A 1 228 ? -3.137 -4.165 9.298 1.00 98.12 228 ILE A O 1
ATOM 1840 N N . TRP A 1 229 ? -4.575 -3.988 11.020 1.00 98.19 229 TRP A N 1
ATOM 1841 C CA . TRP A 1 229 ? -3.526 -3.761 12.009 1.00 98.19 229 TRP A CA 1
ATOM 1842 C C . TRP A 1 229 ? -2.619 -4.984 12.161 1.00 98.19 229 TRP A C 1
ATOM 1844 O O . TRP A 1 229 ? -1.404 -4.815 12.202 1.00 98.19 229 TRP A O 1
ATOM 1854 N N . MET A 1 230 ? -3.178 -6.201 12.194 1.00 98.12 230 MET A N 1
ATOM 1855 C CA . MET A 1 230 ? -2.389 -7.432 12.320 1.00 98.12 230 MET A CA 1
ATOM 1856 C C . MET A 1 230 ? -1.409 -7.583 11.153 1.00 98.12 230 MET A C 1
ATOM 1858 O O . MET A 1 230 ? -0.239 -7.853 11.392 1.00 98.12 230 MET A O 1
ATOM 1862 N N . ILE A 1 231 ? -1.865 -7.333 9.920 1.00 98.50 231 ILE A N 1
ATOM 1863 C CA . ILE A 1 231 ? -1.051 -7.364 8.696 1.00 98.50 231 ILE A CA 1
ATOM 1864 C C . ILE A 1 231 ? 0.115 -6.382 8.780 1.00 98.50 231 ILE A C 1
ATOM 1866 O O . ILE A 1 231 ? 1.270 -6.768 8.593 1.00 98.50 231 ILE A O 1
ATOM 1870 N N . ALA A 1 232 ? -0.179 -5.118 9.080 1.00 98.38 232 ALA A N 1
ATOM 1871 C CA . ALA A 1 232 ? 0.847 -4.086 9.143 1.00 98.38 232 ALA A CA 1
ATOM 1872 C C . ALA A 1 232 ? 1.833 -4.342 10.290 1.00 98.38 232 ALA A C 1
ATOM 1874 O O . ALA A 1 232 ? 3.045 -4.266 10.097 1.00 98.38 232 ALA A O 1
ATOM 1875 N N . MET A 1 233 ? 1.323 -4.679 11.478 1.00 97.94 233 MET A N 1
ATOM 1876 C CA . MET A 1 233 ? 2.141 -4.875 12.670 1.00 97.94 233 MET A CA 1
ATOM 1877 C C . MET A 1 233 ? 3.023 -6.120 12.560 1.00 97.94 233 MET A C 1
ATOM 1879 O O . MET A 1 233 ? 4.198 -6.049 12.914 1.00 97.94 233 MET A O 1
ATOM 1883 N N . SER A 1 234 ? 2.511 -7.248 12.058 1.00 97.56 234 SER A N 1
ATOM 1884 C CA . SER A 1 234 ? 3.321 -8.461 11.921 1.00 97.56 234 SER A CA 1
ATOM 1885 C C . SER A 1 234 ? 4.429 -8.280 10.889 1.00 97.56 234 SER A C 1
ATOM 1887 O O . SER A 1 234 ? 5.575 -8.612 11.182 1.00 97.56 234 SER A O 1
ATOM 1889 N N . ALA A 1 235 ? 4.122 -7.707 9.719 1.00 97.12 235 ALA A N 1
ATOM 1890 C CA . ALA A 1 235 ? 5.125 -7.422 8.694 1.00 97.12 235 ALA A CA 1
ATOM 1891 C C . ALA A 1 235 ? 6.197 -6.462 9.229 1.00 97.12 235 ALA A C 1
ATOM 1893 O O . ALA A 1 235 ? 7.394 -6.723 9.099 1.00 97.12 235 ALA A O 1
ATOM 1894 N N . PHE A 1 236 ? 5.775 -5.401 9.921 1.00 97.31 236 PHE A N 1
ATOM 1895 C CA . PHE A 1 236 ? 6.694 -4.453 10.532 1.00 97.31 236 PHE A CA 1
ATOM 1896 C C . PHE A 1 236 ? 7.594 -5.115 11.586 1.00 97.31 236 PHE A C 1
ATOM 1898 O O . PHE A 1 236 ? 8.815 -4.980 11.515 1.00 97.31 236 PHE A O 1
ATOM 1905 N N . MET A 1 237 ? 7.032 -5.892 12.515 1.00 96.31 237 MET A N 1
ATOM 1906 C CA . MET A 1 237 ? 7.808 -6.595 13.545 1.00 96.31 237 MET A CA 1
ATOM 1907 C C . MET A 1 237 ? 8.780 -7.611 12.953 1.00 96.31 237 MET A C 1
ATOM 1909 O O . MET A 1 237 ? 9.933 -7.650 13.374 1.00 96.31 237 MET A O 1
ATOM 1913 N N . ILE A 1 238 ? 8.359 -8.389 11.954 1.00 94.75 238 ILE A N 1
ATOM 1914 C CA . ILE A 1 238 ? 9.248 -9.327 11.258 1.00 94.75 238 ILE A CA 1
ATOM 1915 C C . ILE A 1 238 ? 10.407 -8.569 10.608 1.00 94.75 238 ILE A C 1
ATOM 1917 O O . ILE A 1 238 ? 11.557 -8.969 10.778 1.00 94.75 238 ILE A O 1
ATOM 1921 N N . SER A 1 239 ? 10.130 -7.450 9.932 1.00 94.69 239 SER A N 1
ATOM 1922 C CA . SER A 1 239 ? 11.180 -6.642 9.303 1.00 94.69 239 SER A CA 1
ATOM 1923 C C . SER A 1 239 ? 12.206 -6.131 10.320 1.00 94.69 239 SER A C 1
ATOM 1925 O O . SER A 1 239 ? 13.409 -6.234 10.086 1.00 94.69 239 SER A O 1
ATOM 1927 N N . LEU A 1 240 ? 11.753 -5.660 11.490 1.00 93.31 240 LEU A N 1
ATOM 1928 C CA . LEU A 1 240 ? 12.647 -5.182 12.542 1.00 93.31 240 LEU A CA 1
ATOM 1929 C C . LEU A 1 240 ? 13.453 -6.327 13.159 1.00 93.31 240 LEU A C 1
ATOM 1931 O O . LEU A 1 240 ? 14.663 -6.189 13.322 1.00 93.31 240 LEU A O 1
ATOM 1935 N N . LEU A 1 241 ? 12.820 -7.466 13.449 1.00 92.31 241 LEU A N 1
ATOM 1936 C CA . LEU A 1 241 ? 13.506 -8.637 14.001 1.00 92.31 241 LEU A CA 1
ATOM 1937 C C . LEU A 1 241 ? 14.588 -9.158 13.050 1.00 92.31 241 LEU A C 1
ATOM 1939 O O . LEU A 1 241 ? 15.703 -9.441 13.486 1.00 92.31 241 LEU A O 1
ATOM 1943 N N . LEU A 1 242 ? 14.293 -9.230 11.750 1.00 90.06 242 LEU A N 1
ATOM 1944 C CA . LEU A 1 242 ? 15.272 -9.641 10.745 1.00 90.06 242 LEU A CA 1
ATOM 1945 C C . LEU A 1 242 ? 16.404 -8.613 10.595 1.00 90.06 242 LEU A C 1
ATOM 1947 O O . LEU A 1 242 ? 17.549 -9.018 10.406 1.00 90.06 242 LEU A O 1
ATOM 1951 N N . SER A 1 243 ? 16.125 -7.314 10.756 1.00 91.31 243 SER A N 1
ATOM 1952 C CA . SER A 1 243 ? 17.128 -6.242 10.615 1.00 91.31 243 SER A CA 1
ATOM 1953 C C . SER A 1 243 ? 18.231 -6.245 11.680 1.00 91.31 243 SER A C 1
ATOM 1955 O O . SER A 1 243 ? 19.298 -5.670 11.466 1.00 91.31 243 SER A O 1
ATOM 1957 N N . PHE A 1 244 ? 18.008 -6.915 12.817 1.00 87.75 244 PHE A N 1
ATOM 1958 C CA . PHE A 1 244 ? 19.062 -7.150 13.809 1.00 87.75 244 PHE A CA 1
ATOM 1959 C C . PHE A 1 244 ? 20.075 -8.208 13.360 1.00 87.75 244 PHE A C 1
ATOM 1961 O O . PHE A 1 244 ? 21.178 -8.259 13.900 1.00 87.75 244 PHE A O 1
ATOM 1968 N N . ARG A 1 245 ? 19.696 -9.072 12.410 1.00 86.06 245 ARG A N 1
ATOM 1969 C CA . ARG A 1 245 ? 20.525 -10.182 11.934 1.00 86.06 245 ARG A CA 1
ATOM 1970 C C . ARG A 1 245 ? 21.103 -9.926 10.547 1.00 86.06 245 ARG A C 1
ATOM 1972 O O . ARG A 1 245 ? 22.243 -10.295 10.306 1.00 86.06 245 ARG A O 1
ATOM 1979 N N . GLN A 1 246 ? 20.319 -9.366 9.634 1.00 85.75 246 GLN A N 1
ATOM 1980 C CA . GLN A 1 246 ? 20.677 -9.257 8.222 1.00 85.75 246 GLN A CA 1
ATOM 1981 C C . GLN A 1 246 ? 20.128 -7.965 7.617 1.00 85.75 246 GLN A C 1
ATOM 1983 O O . GLN A 1 246 ? 19.201 -7.354 8.150 1.00 85.75 246 GLN A O 1
ATOM 1988 N N . LYS A 1 247 ? 20.665 -7.560 6.463 1.00 85.38 247 LYS A N 1
ATOM 1989 C CA . LYS A 1 247 ? 20.065 -6.481 5.676 1.00 85.38 247 LYS A CA 1
ATOM 1990 C C . LYS A 1 247 ? 18.687 -6.932 5.185 1.00 85.38 247 LYS A C 1
ATOM 1992 O O . LYS A 1 247 ? 18.556 -7.996 4.590 1.00 85.38 247 LYS A O 1
ATOM 1997 N N . VAL A 1 248 ? 17.671 -6.117 5.448 1.00 87.75 248 VAL A N 1
ATOM 1998 C CA . VAL A 1 248 ? 16.286 -6.379 5.048 1.00 87.75 248 VAL A CA 1
ATOM 1999 C C . VAL A 1 248 ? 15.918 -5.456 3.895 1.00 87.75 248 VAL A C 1
ATOM 2001 O O . VAL A 1 248 ? 16.148 -4.248 3.967 1.00 87.75 248 VAL A O 1
ATOM 2004 N N . GLU A 1 249 ? 15.324 -6.014 2.845 1.00 89.19 249 GLU A N 1
ATOM 2005 C CA . GLU A 1 249 ? 14.723 -5.247 1.754 1.00 89.19 249 GLU A CA 1
ATOM 2006 C C . GLU A 1 249 ? 13.405 -4.643 2.235 1.00 89.19 249 GLU A C 1
ATOM 2008 O O . GLU A 1 249 ? 12.335 -5.240 2.163 1.00 89.19 249 GLU A O 1
ATOM 2013 N N . VAL A 1 250 ? 13.494 -3.448 2.817 1.00 91.31 250 VAL A N 1
ATOM 2014 C CA . VAL A 1 250 ? 12.353 -2.748 3.421 1.00 91.31 250 VAL A CA 1
ATOM 2015 C C . VAL A 1 250 ? 11.236 -2.478 2.404 1.00 91.31 250 VAL A C 1
ATOM 2017 O O . VAL A 1 250 ? 10.064 -2.439 2.783 1.00 91.31 250 VAL A O 1
ATOM 2020 N N . GLN A 1 251 ? 11.571 -2.354 1.116 1.00 90.94 251 GLN A N 1
ATOM 2021 C CA . GLN A 1 251 ? 10.607 -2.207 0.021 1.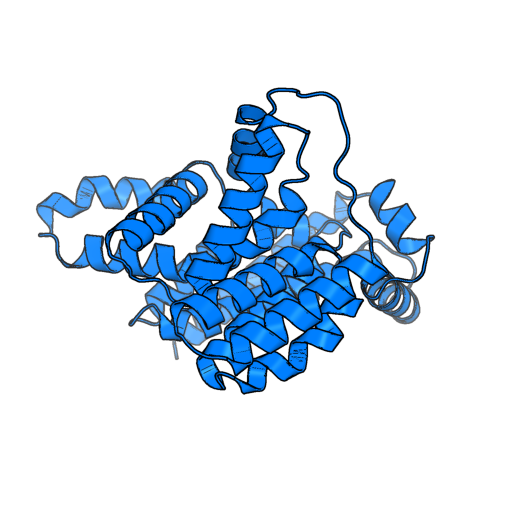00 90.94 251 GLN A CA 1
ATOM 2022 C C . GLN A 1 251 ? 9.594 -3.360 -0.013 1.00 90.94 251 GLN A C 1
ATOM 2024 O O . GLN A 1 251 ? 8.417 -3.123 -0.267 1.00 90.94 251 GLN A O 1
ATOM 2029 N N . THR A 1 252 ? 10.017 -4.572 0.347 1.00 92.44 252 THR A N 1
ATOM 2030 C CA . THR A 1 252 ? 9.174 -5.774 0.412 1.00 92.44 252 THR A CA 1
ATOM 2031 C C . THR A 1 252 ? 8.146 -5.696 1.547 1.00 92.44 252 THR A C 1
ATOM 2033 O O . THR A 1 252 ? 7.060 -6.264 1.456 1.00 92.44 252 THR A O 1
ATOM 2036 N N . PHE A 1 253 ? 8.442 -4.949 2.617 1.00 95.50 253 PHE A N 1
ATOM 2037 C CA . PHE A 1 253 ? 7.575 -4.810 3.794 1.00 95.50 253 PHE A CA 1
ATOM 2038 C C . PHE A 1 253 ? 6.705 -3.547 3.771 1.00 95.50 253 PHE A C 1
ATOM 2040 O O . PHE A 1 253 ? 5.621 -3.520 4.361 1.00 95.50 253 PHE A O 1
ATOM 2047 N N . ALA A 1 254 ? 7.155 -2.492 3.092 1.00 96.06 254 ALA A N 1
ATOM 2048 C CA . ALA A 1 254 ? 6.456 -1.214 3.022 1.00 96.06 254 ALA A CA 1
ATOM 2049 C C . ALA A 1 254 ? 4.981 -1.305 2.561 1.00 96.06 254 ALA A C 1
ATOM 2051 O O . ALA A 1 254 ? 4.149 -0.634 3.179 1.00 96.06 254 ALA A O 1
ATOM 2052 N N . PRO A 1 255 ? 4.591 -2.145 1.577 1.00 97.69 255 PRO A N 1
ATOM 2053 C CA . PRO A 1 255 ? 3.190 -2.305 1.176 1.00 97.69 255 PRO A CA 1
ATOM 2054 C C . PRO A 1 255 ? 2.246 -2.628 2.341 1.00 97.69 255 PRO A C 1
ATOM 2056 O O . PRO A 1 255 ? 1.144 -2.082 2.429 1.00 97.69 255 PRO A O 1
ATOM 2059 N N . PHE A 1 256 ? 2.699 -3.454 3.286 1.00 98.06 256 PHE A N 1
ATOM 2060 C CA . PHE A 1 256 ? 1.919 -3.854 4.457 1.00 98.06 256 PHE A CA 1
ATOM 2061 C C . PHE A 1 256 ? 1.677 -2.697 5.424 1.00 98.06 256 PHE A C 1
ATOM 2063 O O . PHE A 1 256 ? 0.588 -2.574 5.983 1.00 98.06 256 PHE A O 1
ATOM 2070 N N . LEU A 1 257 ? 2.657 -1.806 5.574 1.00 97.81 257 LEU A N 1
ATOM 2071 C CA . LEU A 1 257 ? 2.516 -0.583 6.362 1.00 97.81 257 LEU A CA 1
ATOM 2072 C C . LEU A 1 257 ? 1.622 0.451 5.655 1.00 97.81 257 LEU A C 1
ATOM 2074 O O . LEU A 1 257 ? 0.825 1.116 6.318 1.00 97.81 257 LEU A O 1
ATOM 2078 N N . LEU A 1 258 ? 1.695 0.558 4.322 1.00 98.19 258 LEU A N 1
ATOM 2079 C CA . LEU A 1 258 ? 0.829 1.449 3.533 1.00 98.19 258 LEU A CA 1
ATOM 2080 C C . LEU A 1 258 ? -0.660 1.116 3.724 1.00 98.19 258 LEU A C 1
ATOM 2082 O O . LEU A 1 258 ? -1.492 2.023 3.794 1.00 98.19 258 LEU A O 1
ATOM 2086 N N . LEU A 1 259 ? -1.000 -0.167 3.895 1.00 98.12 259 LEU A N 1
ATOM 2087 C CA . LEU A 1 259 ? -2.372 -0.611 4.166 1.00 98.12 259 LEU A CA 1
ATOM 2088 C C . LEU A 1 259 ? -2.933 -0.043 5.488 1.00 98.12 259 LEU A C 1
ATOM 2090 O O . LEU A 1 259 ? -4.146 0.101 5.629 1.00 98.12 259 LEU A O 1
ATOM 2094 N N . ALA A 1 260 ? -2.070 0.329 6.440 1.00 97.50 260 ALA A N 1
ATOM 2095 C CA . ALA A 1 260 ? -2.460 0.907 7.726 1.00 97.50 260 ALA A CA 1
ATOM 2096 C C . ALA A 1 260 ? -2.635 2.439 7.715 1.00 97.50 260 ALA A C 1
ATOM 2098 O O . ALA A 1 260 ? -3.027 3.008 8.739 1.00 97.50 260 ALA A O 1
ATOM 2099 N N . LEU A 1 261 ? -2.427 3.131 6.586 1.00 97.62 261 LEU A N 1
ATOM 2100 C CA . LEU A 1 261 ? -2.673 4.580 6.488 1.00 97.62 261 LEU A CA 1
ATOM 2101 C C . LEU A 1 261 ? -4.087 5.012 6.943 1.00 97.62 261 LEU A C 1
ATOM 2103 O O . LEU A 1 261 ? -4.197 6.019 7.652 1.00 97.62 261 LEU A O 1
ATOM 2107 N N . PRO A 1 262 ? -5.176 4.271 6.648 1.00 97.25 262 PRO A N 1
ATOM 2108 C CA . PRO A 1 262 ? -6.501 4.611 7.162 1.00 97.25 262 PRO A CA 1
ATOM 2109 C C . PRO A 1 262 ? -6.599 4.528 8.692 1.00 97.25 262 PRO A C 1
ATOM 2111 O O . PRO A 1 262 ? -7.297 5.340 9.302 1.00 97.25 262 PRO A O 1
ATOM 2114 N N . LEU A 1 263 ? -5.866 3.601 9.326 1.00 96.00 263 LEU A N 1
ATOM 2115 C CA . LEU A 1 263 ? -5.793 3.481 10.789 1.00 96.00 263 LEU A CA 1
ATOM 2116 C C . LEU A 1 263 ? -5.111 4.704 11.405 1.00 96.00 263 LEU A C 1
ATOM 2118 O O . LEU A 1 263 ? -5.560 5.235 12.430 1.00 96.00 263 LEU A O 1
ATOM 2122 N N . ALA A 1 264 ? -4.033 5.163 10.762 1.00 93.88 264 ALA A N 1
ATOM 2123 C CA . ALA A 1 264 ? -3.323 6.365 11.169 1.00 93.88 264 ALA A CA 1
ATOM 2124 C C . ALA A 1 264 ? -4.239 7.586 11.105 1.00 93.88 264 ALA A C 1
ATOM 2126 O O . ALA A 1 264 ? -4.405 8.297 12.099 1.00 93.88 264 ALA A O 1
ATOM 2127 N N . ALA A 1 265 ? -4.917 7.776 9.978 1.00 91.19 265 ALA A N 1
ATOM 2128 C CA . ALA A 1 265 ? -5.851 8.876 9.806 1.00 91.19 265 ALA A CA 1
ATOM 2129 C C . ALA A 1 265 ? -7.025 8.824 10.796 1.00 91.19 265 ALA A C 1
ATOM 2131 O O . ALA A 1 265 ? -7.372 9.851 11.381 1.00 91.19 265 ALA A O 1
ATOM 2132 N N . GLN A 1 266 ? -7.602 7.647 11.054 1.00 92.56 266 GLN A N 1
ATOM 2133 C CA . GLN A 1 266 ? -8.650 7.486 12.067 1.00 92.56 266 GLN A CA 1
ATOM 2134 C C . GLN A 1 266 ? -8.180 7.977 13.443 1.00 92.56 266 GLN A C 1
ATOM 2136 O O . GLN A 1 266 ? -8.856 8.792 14.081 1.00 92.56 266 GLN A O 1
ATOM 2141 N N . THR A 1 267 ? -7.000 7.531 13.878 1.00 86.75 267 THR A N 1
ATOM 2142 C CA . THR A 1 267 ? -6.418 7.936 15.166 1.00 86.75 267 THR A CA 1
ATOM 2143 C C . THR A 1 267 ? -6.134 9.439 15.208 1.00 86.75 267 THR A C 1
ATOM 2145 O O . THR A 1 267 ? -6.402 10.095 16.225 1.00 86.75 267 THR A O 1
ATOM 2148 N N . PHE A 1 268 ? -5.653 10.004 14.099 1.00 86.38 268 PHE A N 1
ATOM 2149 C CA . PHE A 1 268 ? -5.374 11.431 13.970 1.00 86.38 268 PHE A CA 1
ATOM 2150 C C . PHE A 1 268 ? -6.645 12.263 14.097 1.00 86.38 268 PHE A C 1
ATOM 2152 O O . PHE A 1 268 ? -6.724 13.148 14.952 1.00 86.38 268 PHE A O 1
ATOM 2159 N N . PHE A 1 269 ? -7.669 11.960 13.297 1.00 83.38 269 PHE A N 1
ATOM 2160 C CA . PHE A 1 269 ? -8.907 12.732 13.280 1.00 83.38 269 PHE A CA 1
ATOM 2161 C C . PHE A 1 269 ? -9.681 12.616 14.590 1.00 83.38 269 PHE A C 1
ATOM 2163 O O . PHE A 1 269 ? -10.229 13.621 15.045 1.00 83.38 269 PHE A O 1
ATOM 2170 N N . HIS A 1 270 ? -9.686 11.447 15.232 1.00 79.88 270 HIS A N 1
ATOM 2171 C CA . HIS A 1 270 ? -10.278 11.286 16.560 1.00 79.88 270 HIS A CA 1
ATOM 2172 C C . HIS A 1 270 ? -9.585 12.199 17.586 1.00 79.88 270 HIS A C 1
ATOM 2174 O O . HIS A 1 270 ? -10.228 12.997 18.269 1.00 79.88 270 HIS A O 1
ATOM 2180 N N . THR A 1 271 ? -8.252 12.161 17.619 1.00 72.94 271 THR A N 1
ATOM 2181 C CA . THR A 1 271 ? -7.432 12.961 18.540 1.00 72.94 271 THR A CA 1
ATOM 2182 C C . THR A 1 271 ? -7.523 14.468 18.256 1.00 72.94 271 THR A C 1
ATOM 2184 O O . THR A 1 271 ? -7.535 15.284 19.178 1.00 72.94 271 THR A O 1
ATOM 2187 N N . TYR A 1 272 ? -7.620 14.858 16.984 1.00 69.88 272 TYR A N 1
ATOM 2188 C CA . TYR A 1 272 ? -7.749 16.252 16.561 1.00 69.88 272 TYR A CA 1
ATOM 2189 C C . TYR A 1 272 ? -9.123 16.846 16.904 1.00 69.88 272 TYR A C 1
ATOM 2191 O O . TYR A 1 272 ? -9.215 17.996 17.341 1.00 69.88 272 TYR A O 1
ATOM 2199 N N . ARG A 1 273 ? -10.203 16.076 16.715 1.00 72.94 273 ARG A N 1
ATOM 2200 C CA . ARG A 1 273 ? -11.586 16.573 16.831 1.00 72.94 273 ARG A CA 1
ATOM 2201 C C . ARG A 1 273 ? -12.058 16.760 18.266 1.00 72.94 273 ARG A C 1
ATOM 2203 O O . ARG A 1 273 ? -12.830 17.682 18.509 1.00 72.94 273 ARG A O 1
ATOM 2210 N N . ILE A 1 274 ? -11.578 15.937 19.194 1.00 60.50 274 ILE A N 1
ATOM 2211 C CA . ILE A 1 274 ? -11.984 15.985 20.610 1.00 60.50 274 ILE A CA 1
ATOM 2212 C C . ILE A 1 274 ? -11.373 17.195 21.343 1.00 60.50 274 ILE A C 1
ATOM 2214 O O . ILE A 1 274 ? -11.843 17.587 22.406 1.00 60.50 274 ILE A O 1
ATOM 2218 N N . ARG A 1 275 ? -10.353 17.849 20.771 1.00 60.22 275 ARG A N 1
ATOM 2219 C CA . ARG A 1 275 ? -9.663 18.979 21.412 1.00 60.22 275 ARG A CA 1
ATOM 2220 C C . ARG A 1 275 ? -10.310 20.330 21.111 1.00 60.22 275 ARG A C 1
ATOM 2222 O O . ARG A 1 275 ? -10.735 20.595 19.980 1.00 60.22 275 ARG A O 1
ATOM 2229 N N . LEU A 1 276 ? -10.314 21.203 22.121 1.00 53.94 276 LEU A N 1
ATOM 2230 C CA . LEU A 1 276 ? -10.745 22.601 22.028 1.00 53.94 276 LEU A CA 1
ATOM 2231 C C . LEU A 1 276 ? -9.916 23.372 20.993 1.00 53.94 276 LEU A C 1
ATOM 2233 O O . LEU A 1 276 ? -8.753 23.054 20.735 1.00 53.94 276 LEU A O 1
ATOM 2237 N N . ARG A 1 277 ? -10.541 24.379 20.374 1.00 55.00 277 ARG A N 1
ATOM 2238 C CA . ARG A 1 277 ? -10.021 25.100 19.201 1.00 55.00 277 ARG A CA 1
ATOM 2239 C C . ARG A 1 277 ? -8.655 25.752 19.461 1.00 55.00 277 ARG A C 1
ATOM 2241 O O . ARG A 1 277 ? -7.837 25.765 18.543 1.00 55.00 277 ARG A O 1
ATOM 2248 N N . GLU A 1 278 ? -8.381 26.188 20.692 1.00 62.38 278 GLU A N 1
ATOM 2249 C CA . GLU A 1 278 ? -7.105 26.805 21.095 1.00 62.38 278 GLU A CA 1
ATOM 2250 C C . GLU A 1 278 ? -5.931 25.808 21.117 1.00 62.38 278 GLU A C 1
ATOM 2252 O O . GLU A 1 278 ? -4.814 26.150 20.735 1.00 62.38 278 GLU A O 1
ATOM 2257 N N . PHE A 1 279 ? -6.175 24.532 21.444 1.00 58.97 279 PHE A N 1
ATOM 2258 C CA . PHE A 1 279 ? -5.130 23.496 21.521 1.00 58.97 279 PHE A CA 1
ATOM 2259 C C . PHE A 1 279 ? -4.879 22.762 20.193 1.00 58.97 279 PHE A C 1
ATOM 2261 O O . PHE A 1 279 ? -4.060 21.841 20.122 1.00 58.97 279 PHE A O 1
ATOM 2268 N N . ARG A 1 280 ? -5.554 23.166 19.107 1.00 59.69 280 ARG A N 1
ATOM 2269 C CA . ARG A 1 280 ? -5.375 22.573 17.766 1.00 59.69 280 ARG A CA 1
ATOM 2270 C C . ARG A 1 280 ? -4.158 23.117 17.011 1.00 59.69 280 ARG A C 1
ATOM 2272 O O . ARG A 1 280 ? -3.769 22.517 16.011 1.00 59.69 280 ARG A O 1
ATOM 2279 N N . GLY A 1 281 ? -3.554 24.219 17.467 1.00 56.69 281 GLY A N 1
ATOM 2280 C CA . GLY A 1 281 ? -2.468 24.917 16.763 1.00 56.69 281 GLY A CA 1
ATOM 2281 C C . GLY A 1 281 ? -1.235 24.047 16.494 1.00 56.69 281 GLY A C 1
ATOM 2282 O O . GLY A 1 281 ? -0.809 23.929 15.349 1.00 56.69 281 GLY A O 1
ATOM 2283 N N . ARG A 1 282 ? -0.717 23.345 17.512 1.00 58.72 282 ARG A N 1
ATOM 2284 C CA . ARG A 1 282 ? 0.473 22.479 17.364 1.00 58.72 282 ARG A CA 1
ATOM 2285 C C . ARG A 1 282 ? 0.237 21.265 16.450 1.00 58.72 282 ARG A C 1
ATOM 2287 O O . ARG A 1 282 ? 1.158 20.815 15.785 1.00 58.72 282 ARG A O 1
ATOM 2294 N N . TYR A 1 283 ? -1.003 20.779 16.354 1.00 56.31 283 TYR A N 1
ATOM 2295 C CA . TYR A 1 283 ? -1.377 19.669 15.464 1.00 56.31 283 TYR A CA 1
ATOM 2296 C C . TYR A 1 283 ? -1.648 20.117 14.027 1.00 56.31 283 TYR A C 1
ATOM 2298 O O . TYR A 1 283 ? -1.472 19.331 13.103 1.00 56.31 283 TYR A O 1
ATOM 2306 N N . ARG A 1 284 ? -2.043 21.381 13.821 1.00 57.34 284 ARG A N 1
ATOM 2307 C CA . ARG A 1 284 ? -2.094 21.977 12.480 1.00 57.34 284 ARG A CA 1
ATOM 2308 C C . ARG A 1 284 ? -0.707 22.063 11.853 1.00 57.34 284 ARG A C 1
ATOM 2310 O O . ARG A 1 284 ? -0.598 21.836 10.662 1.00 57.34 284 ARG A O 1
ATOM 2317 N N . ILE A 1 285 ? 0.331 22.352 12.640 1.00 58.50 285 ILE A N 1
ATOM 2318 C CA . ILE A 1 285 ? 1.707 22.410 12.127 1.00 58.50 285 ILE A CA 1
ATOM 2319 C C . ILE A 1 285 ? 2.118 21.043 11.566 1.00 58.50 285 ILE A C 1
ATOM 2321 O O . ILE A 1 285 ? 2.504 20.989 10.411 1.00 58.50 285 ILE A O 1
ATOM 2325 N N . LEU A 1 286 ? 1.888 19.950 12.309 1.00 55.66 286 LEU A N 1
ATOM 2326 C CA . LEU A 1 286 ? 2.092 18.567 11.835 1.00 55.66 286 LEU A CA 1
ATOM 2327 C C . LEU A 1 286 ? 1.355 18.237 10.527 1.00 55.66 286 LEU A C 1
ATOM 2329 O O . LEU A 1 286 ? 1.813 17.397 9.765 1.00 55.66 286 LEU A O 1
ATOM 2333 N N . PHE A 1 287 ? 0.210 18.876 10.285 1.00 51.16 287 PHE A N 1
ATOM 2334 C CA . PHE A 1 287 ? -0.603 18.681 9.087 1.00 51.16 287 PHE A CA 1
ATOM 2335 C C . PHE A 1 287 ? -0.110 19.487 7.875 1.00 51.16 287 PHE A C 1
ATOM 2337 O O . PHE A 1 287 ? -0.330 19.065 6.750 1.00 51.16 287 PHE A O 1
ATOM 2344 N N . TYR A 1 288 ? 0.528 20.641 8.095 1.00 43.28 288 TYR A N 1
ATOM 2345 C CA . TYR A 1 288 ? 1.119 21.462 7.028 1.00 43.28 288 TYR A CA 1
ATOM 2346 C C . TYR A 1 288 ? 2.591 21.133 6.755 1.00 43.28 288 TYR A C 1
ATOM 2348 O O . TYR A 1 288 ? 3.120 21.551 5.732 1.00 43.28 288 TYR A O 1
ATOM 2356 N N . SER A 1 289 ? 3.263 20.446 7.683 1.00 39.44 289 SER A N 1
ATOM 2357 C CA . SER A 1 289 ? 4.665 20.043 7.552 1.00 39.44 289 SER A CA 1
ATOM 2358 C C . SER A 1 289 ? 4.858 18.628 7.000 1.00 39.44 289 SER A C 1
ATOM 2360 O O . SER A 1 289 ? 6.002 18.256 6.761 1.00 39.44 289 SER A O 1
ATOM 2362 N N . ALA A 1 290 ? 3.784 17.836 6.893 1.00 40.78 290 ALA A N 1
ATOM 2363 C CA . ALA A 1 290 ? 3.769 16.531 6.226 1.00 40.78 290 ALA A CA 1
ATOM 2364 C C . ALA A 1 290 ? 3.500 16.713 4.730 1.00 40.78 290 ALA A C 1
ATOM 2366 O O . ALA A 1 290 ? 4.123 15.965 3.949 1.00 40.78 290 ALA A O 1
#

Mean predicted aligned error: 5.36 Å

Sequence (290 aa):
MREKVLFSIIIGINFLILLLQIQGLSIGYHEAQILYGDFSPLQFLISSSLHFFGQNDYALRVPMIVLHLFSVVLLYAISKHYVSRDSDRLWIALIYVLLPGVTSAALVVDNAGLVIVSLFLFGYLHLNYGRYALGLLPFLIAIDPAFAYLFFAIALYGVYRKEYFYAISGTVALVVSLSFYGIHIGGSPESRFLDALGVYTAIFSPIVFLYLFYVLYRRMIAKEWDLIWMIAMSAFMISLLLSFRQKVEVQTFAPFLLLALPLAAQTFFHTYRIRLREFRGRYRILFYSA

Radius of gyration: 19.25 Å; Cα contacts (8 Å, |Δi|>4): 350; chains: 1; bounding box: 47×51×53 Å

Solvent-accessible surface area (backbone atoms only — not comparable to full-atom values): 15342 Å² total; per-residue (Å²): 111,68,64,59,52,51,48,53,49,53,52,51,52,50,51,52,53,55,62,62,54,47,82,80,56,76,91,46,72,69,34,47,48,46,65,75,50,70,94,41,64,64,31,54,53,31,52,52,34,28,69,77,67,35,94,46,67,62,27,55,27,48,55,29,39,51,35,39,54,50,31,47,55,36,50,38,58,46,21,60,83,53,37,92,49,70,70,56,30,49,50,53,39,50,54,51,64,67,19,55,39,49,49,46,29,24,56,46,71,53,68,57,22,59,50,36,29,53,50,36,50,42,53,37,35,31,77,75,53,44,73,64,30,62,73,47,49,72,60,45,54,69,65,43,77,60,45,41,43,48,19,49,20,37,18,52,43,9,60,74,71,68,35,62,68,43,22,52,52,12,47,52,50,24,56,52,38,40,70,76,69,50,82,94,83,71,75,69,77,37,85,30,46,68,59,46,54,50,51,46,25,58,32,46,34,60,63,52,34,56,48,42,53,51,41,56,52,51,32,59,76,70,66,61,75,47,66,58,50,35,29,18,51,46,29,51,51,51,49,53,62,44,8,50,34,21,88,58,71,54,73,67,42,45,48,40,48,60,68,30,49,40,59,35,50,30,56,48,52,55,63,56,66,77,49,58,81,82,75,43,58,75,59,49,48,61,66,75,73,103

Secondary structure (DSSP, 8-state):
-HHHHHHHHHHHHHHHHHHHHGGG-PPPHHHHHHHHSS--HHHHHHHHHHHHH-SSHHHHHHHHHHHHHHHHHHHHHHGGGT-SSHHHHHHHHHHHHH-HHHHHHHHS-SHHHHHHHHHHHHHHHHHHHGGGGGGGHHHHHHH-GGGHHHHHHHHHHHHHHT-HHHHHHHHHHHHHHHHHH-----S-----HHHHHHHHHHHH-HHHHHHHHHHHHHHHHHT---HHHHHHHHHHHHHHHHHTTS---HHHHHHHHHTTHHHHHHHHHHHHHTS-GGGGHHHHHHHH--